Protein AF-A0A8J7QPZ0-F1 (afdb_monomer_lite)

InterPro domains:
  IPR011990 Tetratricopeptide-like helical domain superfamily [G3DSA:1.25.40.10] (58-237)

Foldseek 3Di:
DDPVVVVVVVVCVCCVPVVVVVVVVVVVLVVLLVVLVVVCVVQVVPPHRPLVVVLVVCVVVLDLVVLVSNLVSCVVVVVLVSNLVNLVSDDPVSHLDLVSLLSNLVVCVVVVVLPVNQVSLVVSCVSCVPDVSSLLSNLSSCLRRRPPVVSVVSLVVVVPDPDDDLSSLQSVLSSCVVVVNLVVSLVSLVVSLVVLVVVLVPDDDPVVNVVSVVVNVVSVVVNVVSVVVVVVVVVVVD

pLDDT: mean 78.13, std 13.72, range [43.0, 95.5]

Radius of gyration: 22.53 Å; chains: 1; bounding box: 81×34×53 Å

Secondary structure (DSSP, 8-state):
--HHHHHHHHHHHHHHHHHHHHHHHHHHHHHHHHHHHHHHHHHHTSSSP-HHHHHHHHHHTT-HHHHHHHHHHHHHTT-HHHHHHHHHTS-GGG---HHHHHHHHHHHHHTT-HHHHHHHHHHHHHH-TT-HHHHHHHHHHHHHHS-HHHHHHHHHHHHTSS---HHHHHHHHHHHHHTT-HHHHHHHHHHHHHHHHHHHHH--SHHHHHHHHHHHHHHHHHHHHHHHHHHHHHHHT-

Sequence (238 aa):
MSYIHVIYLHLFLIIGLLLPAALFSYLVKRNRLGQLQRVFRRFNDSDPPDLQILVAWIKEKRGEGRLIEVIDYLRTIERDDLAVALYQAFPFDTFHHRHVRLFAARAYLDQREAAPCLKLCERLRAAFPKDDSVLELQIEAFLTFGPRESARELLLPRLRKKYEGTVFARQRACLHAADGELEEAVIILRKVVSKDNTLFQNTFAQPNKRFIAAQLEKSRALLAQFEAEIAQAAEAAS

Structure (mmCIF, N/CA/C/O backbone):
data_AF-A0A8J7QPZ0-F1
#
_entry.id   AF-A0A8J7QPZ0-F1
#
loop_
_atom_site.group_PDB
_atom_site.id
_atom_site.type_symbol
_atom_site.label_atom_id
_atom_site.label_alt_id
_atom_site.label_comp_id
_atom_site.label_asym_id
_atom_site.label_entity_id
_atom_site.label_seq_id
_atom_site.pdbx_PDB_ins_code
_atom_site.Cartn_x
_atom_site.Cartn_y
_atom_site.Cartn_z
_atom_site.occupancy
_atom_site.B_iso_or_equiv
_atom_site.auth_seq_id
_atom_site.auth_comp_id
_atom_site.auth_asym_id
_atom_site.auth_atom_id
_atom_site.pdbx_PDB_model_num
ATOM 1 N N . MET A 1 1 ? 53.260 9.014 15.919 1.00 55.25 1 MET A N 1
ATOM 2 C CA . MET A 1 1 ? 52.318 9.651 14.973 1.00 55.25 1 MET A CA 1
ATOM 3 C C . MET A 1 1 ? 51.013 9.927 15.701 1.00 55.25 1 MET A C 1
ATOM 5 O O . MET A 1 1 ? 50.491 9.016 16.327 1.00 55.25 1 MET A O 1
ATOM 9 N N . SER A 1 2 ? 50.546 11.178 15.697 1.00 56.00 2 SER A N 1
ATOM 10 C CA . SER A 1 2 ? 49.359 11.598 16.456 1.00 56.00 2 SER A CA 1
ATOM 11 C C . SER A 1 2 ? 48.081 11.049 15.817 1.00 56.00 2 SER A C 1
ATOM 13 O O . SER A 1 2 ? 47.905 11.164 14.605 1.00 56.00 2 SER A O 1
ATOM 15 N N . TYR A 1 3 ? 47.190 10.485 16.636 1.00 63.81 3 TYR A N 1
ATOM 16 C CA . TYR A 1 3 ? 45.885 9.910 16.265 1.00 63.81 3 TYR A CA 1
ATOM 17 C C . TYR A 1 3 ? 45.055 10.830 15.346 1.00 63.81 3 TYR A C 1
ATOM 19 O O . TYR A 1 3 ? 44.310 10.376 14.482 1.00 63.81 3 TYR A O 1
ATOM 27 N N . ILE A 1 4 ? 45.261 12.141 15.481 1.00 64.19 4 ILE A N 1
ATOM 28 C CA . ILE A 1 4 ? 44.628 13.190 14.682 1.00 64.19 4 ILE A CA 1
ATOM 29 C C . ILE A 1 4 ? 44.996 13.068 13.192 1.00 64.19 4 ILE A C 1
ATOM 31 O O . ILE A 1 4 ? 44.126 13.188 12.335 1.00 64.19 4 ILE A O 1
ATOM 35 N N . HIS A 1 5 ? 46.251 12.755 12.855 1.00 60.34 5 HIS A N 1
ATOM 36 C CA . HIS A 1 5 ? 46.691 12.652 11.455 1.00 60.34 5 HIS A CA 1
ATOM 37 C C . HIS A 1 5 ? 46.064 11.454 10.728 1.00 60.34 5 HIS A C 1
ATOM 39 O O . HIS A 1 5 ? 45.773 11.540 9.538 1.00 60.34 5 HIS A O 1
ATOM 45 N N . VAL A 1 6 ? 45.802 10.360 11.447 1.00 67.81 6 VAL A N 1
ATOM 46 C CA . VAL A 1 6 ? 45.149 9.162 10.895 1.00 67.81 6 VAL A CA 1
ATOM 47 C C . VAL A 1 6 ? 43.671 9.440 10.602 1.00 67.81 6 VAL A C 1
ATOM 49 O O . VAL A 1 6 ? 43.170 9.063 9.545 1.00 67.81 6 VAL A O 1
ATOM 52 N N . ILE A 1 7 ? 42.987 10.185 11.479 1.00 69.25 7 ILE A N 1
ATOM 53 C CA . ILE A 1 7 ? 41.592 10.603 11.266 1.00 69.25 7 ILE A CA 1
ATOM 54 C C . ILE A 1 7 ? 41.477 11.524 10.046 1.00 69.25 7 ILE A C 1
ATOM 56 O O . ILE A 1 7 ? 40.608 11.299 9.207 1.00 69.25 7 ILE A O 1
ATOM 60 N N . TYR A 1 8 ? 42.367 12.512 9.899 1.00 67.00 8 TYR A N 1
ATOM 61 C CA . TYR A 1 8 ? 42.362 13.398 8.729 1.00 67.00 8 TYR A CA 1
ATOM 62 C C . TYR A 1 8 ? 42.643 12.647 7.425 1.00 67.00 8 TYR A C 1
ATOM 64 O O . TYR A 1 8 ? 41.976 12.911 6.428 1.00 67.00 8 TYR A O 1
ATOM 72 N N . LEU A 1 9 ? 43.560 11.676 7.431 1.00 68.25 9 LEU A N 1
ATOM 73 C CA . LEU A 1 9 ? 43.849 10.849 6.259 1.00 68.25 9 LEU A CA 1
ATOM 74 C C . LEU A 1 9 ? 42.631 10.006 5.843 1.00 68.25 9 LEU A C 1
ATOM 76 O O . LEU A 1 9 ? 42.301 9.936 4.659 1.00 68.25 9 LEU A O 1
ATOM 80 N N . HIS A 1 10 ? 41.917 9.417 6.807 1.00 61.56 10 HIS A N 1
ATOM 81 C CA . HIS A 1 10 ? 40.691 8.667 6.530 1.00 61.56 10 HIS A CA 1
ATOM 82 C C . HIS A 1 10 ? 39.535 9.566 6.086 1.00 61.56 10 HIS A C 1
ATOM 84 O O . HIS A 1 10 ? 38.838 9.212 5.138 1.00 61.56 10 HIS A O 1
ATOM 90 N N . LEU A 1 11 ? 39.353 10.744 6.693 1.00 59.59 11 LEU A N 1
ATOM 91 C CA . LEU A 1 11 ? 38.344 11.710 6.246 1.00 59.59 11 LEU A CA 1
ATOM 92 C C . LEU A 1 11 ? 38.627 12.182 4.814 1.00 59.59 11 LEU A C 1
ATOM 94 O O . LEU A 1 11 ? 37.707 12.274 4.006 1.00 59.59 11 LEU A O 1
ATOM 98 N N . PHE A 1 12 ? 39.896 12.435 4.487 1.00 64.75 12 PHE A N 1
ATOM 99 C CA . PHE A 1 12 ? 40.318 12.874 3.160 1.00 64.75 12 PHE A CA 1
ATOM 100 C C . PHE A 1 12 ? 40.122 11.7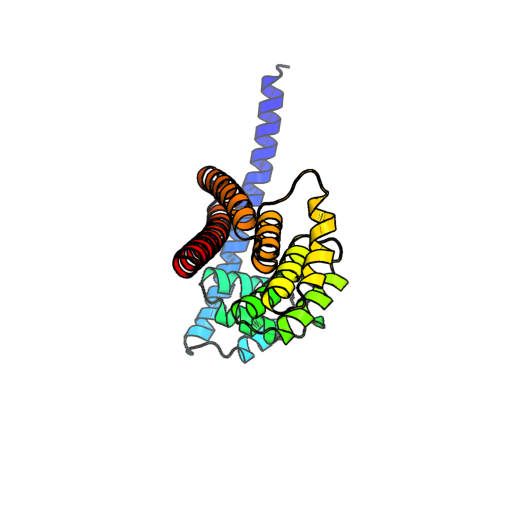81 2.103 1.00 64.75 12 PHE A C 1
ATOM 102 O O . PHE A 1 12 ? 39.656 12.075 1.008 1.00 64.75 12 PHE A O 1
ATOM 109 N N . LEU A 1 13 ? 40.389 10.514 2.437 1.00 58.00 13 LEU A N 1
ATOM 110 C CA . LEU A 1 13 ? 40.100 9.374 1.560 1.00 58.00 13 LEU A CA 1
ATOM 111 C C . LEU A 1 13 ? 38.594 9.157 1.366 1.00 58.00 13 LEU A C 1
ATOM 113 O O . LEU A 1 13 ? 38.148 8.947 0.242 1.00 58.00 13 LEU A O 1
ATOM 117 N N . ILE A 1 14 ? 37.797 9.252 2.432 1.00 58.28 14 ILE A N 1
ATOM 118 C CA . ILE A 1 14 ? 36.339 9.081 2.371 1.00 58.28 14 ILE A CA 1
ATOM 119 C C . ILE A 1 14 ? 35.698 10.209 1.553 1.00 58.28 14 ILE A C 1
ATOM 121 O O . ILE A 1 14 ? 34.906 9.935 0.655 1.00 58.28 14 ILE A O 1
ATOM 125 N N . ILE A 1 15 ? 36.067 11.468 1.798 1.00 57.38 15 ILE A N 1
ATOM 126 C CA . ILE A 1 15 ? 35.568 12.622 1.035 1.00 57.38 15 ILE A CA 1
ATOM 127 C C . ILE A 1 15 ? 36.098 12.576 -0.405 1.00 57.38 15 ILE A C 1
ATOM 129 O O . ILE A 1 15 ? 35.330 12.761 -1.347 1.00 57.38 15 ILE A O 1
ATOM 133 N N . GLY A 1 16 ? 37.379 12.254 -0.593 1.00 54.31 16 GLY A N 1
ATOM 134 C CA . GLY A 1 16 ? 38.028 12.152 -1.899 1.00 54.31 16 GLY A CA 1
ATOM 135 C C . GLY A 1 16 ? 37.494 11.027 -2.790 1.00 54.31 16 GLY A C 1
ATOM 136 O O . GLY A 1 16 ? 37.618 11.128 -4.003 1.00 54.31 16 GLY A O 1
ATOM 137 N N . LEU A 1 17 ? 36.861 9.989 -2.231 1.00 57.69 17 LEU A N 1
ATOM 138 C CA . LEU A 1 17 ? 36.225 8.907 -2.997 1.00 57.69 17 LEU A CA 1
ATOM 139 C C . LEU A 1 17 ? 34.703 9.069 -3.116 1.00 57.69 17 LEU A C 1
ATOM 141 O O . LEU A 1 17 ? 34.141 8.832 -4.186 1.00 57.69 17 LEU A O 1
ATOM 145 N N . LEU A 1 18 ? 34.018 9.501 -2.053 1.00 55.31 18 LEU A N 1
ATOM 146 C CA . LEU A 1 18 ? 32.556 9.611 -2.055 1.00 55.31 18 LEU A CA 1
ATOM 147 C C . LEU A 1 18 ? 32.054 10.857 -2.783 1.00 55.31 18 LEU A C 1
ATOM 149 O O . LEU A 1 18 ? 31.034 10.778 -3.469 1.00 55.31 18 LEU A O 1
ATOM 153 N N . LEU A 1 19 ? 32.746 11.995 -2.671 1.00 53.91 19 LEU A N 1
ATOM 154 C CA . LEU A 1 19 ? 32.308 13.234 -3.316 1.00 53.91 19 LEU A CA 1
ATOM 155 C C . LEU A 1 19 ? 32.380 13.127 -4.851 1.00 53.91 19 LEU A C 1
ATOM 157 O O . LEU A 1 19 ? 31.396 13.475 -5.508 1.00 53.91 19 LEU A O 1
ATOM 161 N N . PRO A 1 20 ? 33.453 12.567 -5.450 1.00 62.78 20 PRO A N 1
ATOM 162 C CA . PRO A 1 20 ? 33.498 12.333 -6.891 1.00 62.78 20 PRO A CA 1
ATOM 163 C C . PRO A 1 20 ? 32.506 11.270 -7.356 1.00 62.78 20 PRO A C 1
ATOM 165 O O . PRO A 1 20 ? 31.926 11.434 -8.421 1.00 62.78 20 PRO A O 1
ATOM 168 N N . ALA A 1 21 ? 32.243 10.220 -6.569 1.00 57.12 21 ALA A N 1
ATOM 169 C CA . ALA A 1 21 ? 31.236 9.215 -6.915 1.00 57.12 21 ALA A CA 1
ATOM 170 C C . ALA A 1 21 ? 29.810 9.795 -6.896 1.00 57.12 21 ALA A C 1
ATOM 172 O O . ALA A 1 21 ? 29.021 9.542 -7.808 1.00 57.12 21 ALA A O 1
ATOM 173 N N . ALA A 1 22 ? 29.486 10.622 -5.898 1.00 54.34 22 ALA A N 1
ATOM 174 C CA . ALA A 1 22 ? 28.208 11.323 -5.817 1.00 54.34 22 ALA A CA 1
ATOM 175 C C . ALA A 1 22 ? 28.057 12.359 -6.941 1.00 54.34 22 ALA A C 1
ATOM 177 O O . ALA A 1 22 ? 27.000 12.431 -7.568 1.00 54.34 22 ALA A O 1
ATOM 178 N N . LEU A 1 23 ? 29.120 13.111 -7.247 1.00 53.75 23 LEU A N 1
ATOM 179 C CA . LEU A 1 23 ? 29.145 14.071 -8.350 1.00 53.75 23 LEU A CA 1
ATOM 180 C C . LEU A 1 23 ? 29.035 13.372 -9.708 1.00 53.75 23 LEU A C 1
ATOM 182 O O . LEU A 1 23 ? 28.272 13.811 -10.562 1.00 53.75 23 LEU A O 1
ATOM 186 N N . PHE A 1 24 ? 29.738 12.260 -9.904 1.00 51.12 24 PHE A N 1
ATOM 187 C CA . PHE A 1 24 ? 29.651 11.448 -11.112 1.00 51.12 24 PHE A CA 1
ATOM 188 C C . PHE A 1 24 ? 28.247 10.867 -11.277 1.00 51.12 24 PHE A C 1
ATOM 190 O O . PHE A 1 24 ? 27.651 11.001 -12.342 1.00 51.12 24 PHE A O 1
ATOM 197 N N . SER A 1 25 ? 27.664 10.315 -10.210 1.00 60.56 25 SER A N 1
ATOM 198 C CA . SER A 1 25 ? 26.274 9.848 -10.197 1.00 60.56 25 SER A CA 1
ATOM 199 C C . SER A 1 25 ? 25.293 10.977 -10.538 1.00 60.56 25 SER A C 1
ATOM 201 O O . SER A 1 25 ? 24.412 10.807 -11.383 1.00 60.56 25 SER A O 1
ATOM 203 N N . TYR A 1 26 ? 25.491 12.168 -9.967 1.00 63.47 26 TYR A N 1
ATOM 204 C CA . TYR A 1 26 ? 24.696 13.359 -10.262 1.00 63.47 26 TYR A CA 1
ATOM 205 C C . TYR A 1 26 ? 24.826 13.805 -11.725 1.00 63.47 26 TYR A C 1
ATOM 207 O O . TYR A 1 26 ? 23.818 14.061 -12.383 1.00 63.47 26 TYR A O 1
ATOM 215 N N . LEU A 1 27 ? 26.045 13.854 -12.266 1.00 50.28 27 LEU A N 1
ATOM 216 C CA . LEU A 1 27 ? 26.312 14.234 -13.654 1.00 50.28 27 LEU A CA 1
ATOM 217 C C . LEU A 1 27 ? 25.756 13.206 -14.640 1.00 50.28 27 LEU A C 1
ATOM 219 O O . LEU A 1 27 ? 25.123 13.589 -15.623 1.00 50.28 27 LEU A O 1
ATOM 223 N N . VAL A 1 28 ? 25.913 11.911 -14.360 1.00 58.88 28 VAL A N 1
ATOM 224 C CA . VAL A 1 28 ? 25.317 10.826 -15.149 1.00 58.88 28 VAL A CA 1
ATOM 225 C C . VAL A 1 28 ? 23.796 10.935 -15.127 1.00 58.88 28 VAL A C 1
ATOM 227 O O . VAL A 1 28 ? 23.174 10.903 -16.189 1.00 58.88 28 VAL A O 1
ATOM 230 N N . LYS A 1 29 ? 23.184 11.142 -13.955 1.00 60.69 29 LYS A N 1
ATOM 231 C CA . LYS A 1 29 ? 21.732 11.319 -13.828 1.00 60.69 29 LYS A CA 1
ATOM 232 C C . LYS A 1 29 ? 21.250 12.553 -14.591 1.00 60.69 29 LYS A C 1
ATOM 234 O O . LYS A 1 29 ? 20.292 12.457 -15.350 1.00 60.69 29 LYS A O 1
ATOM 239 N N . ARG A 1 30 ? 21.942 13.689 -14.473 1.00 61.34 30 ARG A N 1
ATOM 240 C CA . ARG A 1 30 ? 21.612 14.931 -15.190 1.00 61.34 30 ARG A CA 1
ATOM 241 C C . ARG A 1 30 ? 21.727 14.769 -16.705 1.00 61.34 30 ARG A C 1
ATOM 243 O O . ARG A 1 30 ? 20.846 15.216 -17.434 1.00 61.34 30 ARG A O 1
ATOM 250 N N . ASN A 1 31 ? 22.779 14.110 -17.185 1.00 61.34 31 ASN A N 1
ATOM 251 C CA . ASN A 1 31 ? 22.983 13.892 -18.614 1.00 61.34 31 ASN A CA 1
ATOM 252 C C . ASN A 1 31 ? 21.934 12.916 -19.186 1.00 61.34 31 ASN A C 1
ATOM 254 O O . ASN A 1 31 ? 21.390 13.150 -20.265 1.00 61.34 31 ASN A O 1
ATOM 258 N N . ARG A 1 32 ? 21.563 11.873 -18.427 1.00 59.84 32 ARG A N 1
ATOM 259 C CA . ARG A 1 32 ? 20.458 10.956 -18.767 1.00 59.84 32 ARG A CA 1
ATOM 260 C C . ARG A 1 32 ? 19.103 11.664 -18.799 1.00 59.84 32 ARG A C 1
ATOM 262 O O . ARG A 1 32 ? 18.370 11.505 -19.771 1.00 59.84 32 ARG A O 1
ATOM 269 N N . LEU A 1 33 ? 18.805 12.507 -17.809 1.00 59.66 33 LEU A N 1
ATOM 270 C CA . LEU A 1 33 ? 17.599 13.342 -17.798 1.00 59.66 33 LEU A CA 1
ATOM 271 C C . LEU A 1 33 ? 17.559 14.289 -19.005 1.00 59.66 33 LEU A C 1
ATOM 273 O O . LEU A 1 33 ? 16.514 14.426 -19.626 1.00 59.66 33 LEU A O 1
ATOM 277 N N . GLY A 1 34 ? 18.691 14.874 -19.405 1.00 60.91 34 GLY A N 1
ATOM 278 C CA . GLY A 1 34 ? 18.785 15.696 -20.617 1.00 60.91 34 GLY A CA 1
ATOM 279 C C . GLY A 1 34 ? 18.624 14.910 -21.928 1.00 60.91 34 GLY A C 1
ATOM 280 O O . GLY A 1 34 ? 18.203 15.470 -22.942 1.00 60.91 34 GLY A O 1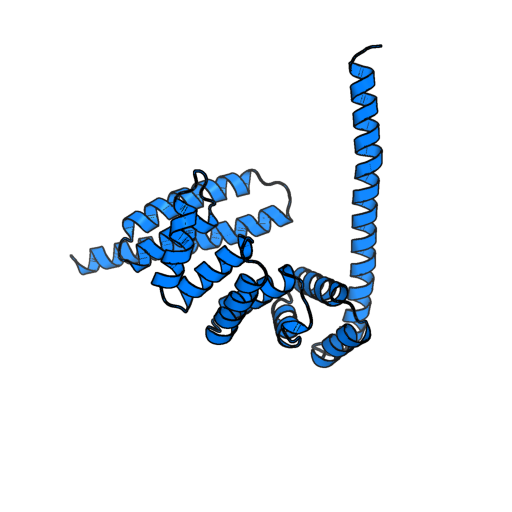
ATOM 281 N N . GLN A 1 35 ? 18.944 13.611 -21.953 1.00 64.00 35 GLN A N 1
ATOM 282 C CA . GLN A 1 35 ? 18.612 12.734 -23.084 1.00 64.00 35 GLN A CA 1
ATOM 283 C C . GLN A 1 35 ? 17.113 12.435 -23.124 1.00 64.00 35 GLN A C 1
ATOM 285 O O . GLN A 1 35 ? 16.504 12.600 -24.177 1.00 64.00 35 GLN A O 1
ATOM 290 N N . LEU A 1 36 ? 16.513 12.072 -21.986 1.00 62.34 36 LEU A N 1
ATOM 291 C CA . LEU A 1 36 ? 15.073 11.834 -21.882 1.00 62.34 36 LEU A CA 1
ATOM 292 C C . LEU A 1 36 ? 14.275 13.092 -22.209 1.00 62.34 36 LEU A C 1
ATOM 294 O O . LEU A 1 36 ? 13.382 13.018 -23.031 1.00 62.34 36 LEU A O 1
ATOM 298 N N . GLN A 1 37 ? 14.651 14.264 -21.698 1.00 63.91 37 GLN A N 1
ATOM 299 C CA . GLN A 1 37 ? 14.018 15.538 -22.052 1.00 63.91 37 GLN A CA 1
ATOM 300 C C . GLN A 1 37 ? 14.085 15.839 -23.551 1.00 63.91 37 GLN A C 1
ATOM 302 O O . GLN A 1 37 ? 13.144 16.402 -24.093 1.00 63.91 37 GLN A O 1
ATOM 307 N N . ARG A 1 38 ? 15.172 15.478 -24.244 1.00 67.12 38 ARG A N 1
ATOM 308 C CA . ARG A 1 38 ? 15.263 15.635 -25.706 1.00 67.12 38 ARG A CA 1
ATOM 309 C C . ARG A 1 38 ? 14.378 14.641 -26.448 1.00 67.12 38 ARG A C 1
ATOM 311 O O . ARG A 1 38 ? 13.781 15.011 -27.450 1.00 67.12 38 ARG A O 1
ATOM 318 N N . VAL A 1 39 ? 14.299 13.405 -25.960 1.00 63.38 39 VAL A N 1
ATOM 319 C CA . VAL A 1 39 ? 13.398 12.373 -26.485 1.00 63.38 39 VAL A CA 1
ATOM 320 C C . VAL A 1 39 ? 11.944 12.802 -26.280 1.00 63.38 39 VAL A C 1
ATOM 322 O O . VAL A 1 39 ? 11.198 12.876 -27.244 1.00 63.38 39 VAL A O 1
ATOM 325 N N . PHE A 1 40 ? 11.575 13.210 -25.068 1.00 61.75 40 PHE A N 1
ATOM 326 C CA . PHE A 1 40 ? 10.252 13.728 -24.748 1.00 61.75 40 PHE A CA 1
ATOM 327 C C . PHE A 1 40 ? 9.937 15.026 -25.480 1.00 61.75 40 PHE A C 1
ATOM 329 O O . PHE A 1 40 ? 8.838 15.120 -25.985 1.00 61.75 40 PHE A O 1
ATOM 336 N N . ARG A 1 41 ? 10.867 15.977 -25.658 1.00 61.97 41 ARG A N 1
ATOM 337 C CA . ARG A 1 41 ? 10.631 17.163 -26.509 1.00 61.97 41 ARG A CA 1
ATOM 338 C C . ARG A 1 41 ? 10.294 16.796 -27.950 1.00 61.97 41 ARG A C 1
ATOM 340 O O . ARG A 1 41 ? 9.388 17.398 -28.496 1.00 61.97 41 ARG A O 1
ATOM 347 N N . ARG A 1 42 ? 10.959 15.791 -28.538 1.00 59.25 42 ARG A N 1
ATOM 348 C CA . ARG A 1 42 ? 10.578 15.281 -29.871 1.00 59.25 42 ARG A CA 1
ATOM 349 C C . ARG A 1 42 ? 9.172 14.684 -29.897 1.00 59.25 42 ARG A C 1
ATOM 351 O O . ARG A 1 42 ? 8.584 14.611 -30.963 1.00 59.25 42 ARG A O 1
ATOM 358 N N . PHE A 1 43 ? 8.673 14.232 -28.751 1.00 55.34 43 PHE A N 1
ATOM 359 C CA . PHE A 1 43 ? 7.317 13.720 -28.611 1.00 55.34 43 PHE A CA 1
ATOM 360 C C . PHE A 1 43 ? 6.304 14.780 -28.156 1.00 55.34 43 PHE A C 1
ATOM 362 O O . PHE A 1 43 ? 5.122 14.579 -28.370 1.00 55.34 43 PHE A O 1
ATOM 369 N N . ASN A 1 44 ? 6.747 15.889 -27.557 1.00 47.59 44 ASN A N 1
ATOM 370 C CA . ASN A 1 44 ? 5.912 16.937 -26.961 1.00 47.59 44 ASN A CA 1
ATOM 371 C C . ASN A 1 44 ? 5.357 17.928 -27.994 1.00 47.59 44 ASN A C 1
ATOM 373 O O . ASN A 1 44 ? 4.463 18.696 -27.665 1.00 47.59 44 ASN A O 1
ATOM 377 N N . ASP A 1 45 ? 5.872 17.909 -29.228 1.00 48.97 45 ASP A N 1
ATOM 378 C CA . ASP A 1 45 ? 5.264 18.616 -30.367 1.00 48.97 45 ASP A CA 1
ATOM 379 C C . ASP A 1 45 ? 3.978 17.907 -30.861 1.00 48.97 45 ASP A C 1
ATOM 381 O O . ASP A 1 45 ? 3.279 18.401 -31.743 1.00 48.97 45 ASP A O 1
ATOM 385 N N . SER A 1 46 ? 3.648 16.761 -30.259 1.00 43.00 46 SER A N 1
ATOM 386 C CA . SER A 1 46 ? 2.412 15.995 -30.417 1.00 43.00 46 SER A CA 1
ATOM 387 C C . SER A 1 46 ? 1.824 15.740 -29.027 1.00 43.00 46 SER A C 1
ATOM 389 O O . SER A 1 46 ? 2.368 14.980 -28.231 1.00 43.00 46 SER A O 1
ATOM 391 N N . ASP A 1 47 ? 0.742 16.428 -28.698 1.00 45.00 47 ASP A N 1
ATOM 392 C CA . ASP A 1 47 ? 0.072 16.311 -27.405 1.00 45.00 47 ASP A CA 1
ATOM 393 C C . ASP A 1 47 ? -0.894 15.108 -27.428 1.00 45.00 47 ASP A C 1
ATOM 395 O O . ASP A 1 47 ? -1.793 15.103 -28.275 1.00 45.00 47 ASP A O 1
ATOM 399 N N . PRO A 1 48 ? -0.788 14.094 -26.543 1.00 50.62 48 PRO A N 1
ATOM 400 C CA . PRO A 1 48 ? 0.377 13.593 -25.805 1.00 50.62 48 PRO A CA 1
ATOM 401 C C . PRO A 1 48 ? 1.233 12.625 -26.664 1.00 50.62 48 PRO A C 1
ATOM 403 O O . PRO A 1 48 ? 0.752 12.123 -27.681 1.00 50.62 48 PRO A O 1
ATOM 406 N N . PRO A 1 49 ? 2.470 12.269 -26.242 1.00 54.75 49 PRO A N 1
ATOM 407 C CA . PRO A 1 49 ? 3.250 11.207 -26.875 1.00 54.75 49 PRO A CA 1
ATOM 408 C C . PRO A 1 49 ? 2.395 9.951 -26.987 1.00 54.75 49 PRO A C 1
ATOM 410 O O . PRO A 1 49 ? 1.977 9.420 -25.954 1.00 54.75 49 PRO A O 1
ATOM 413 N N . ASP A 1 50 ? 2.157 9.459 -28.203 1.00 65.31 50 ASP A N 1
ATOM 414 C CA . ASP A 1 50 ? 1.497 8.173 -28.390 1.00 65.31 50 ASP A CA 1
ATOM 415 C C . ASP A 1 50 ? 2.236 7.147 -27.529 1.00 65.31 50 ASP A C 1
ATOM 417 O O . ASP A 1 50 ? 3.403 6.822 -27.773 1.00 65.31 50 ASP A O 1
ATOM 421 N N . LEU A 1 51 ? 1.563 6.644 -26.490 1.00 67.00 51 LEU A N 1
ATOM 422 C CA . LEU A 1 51 ? 2.083 5.623 -25.579 1.00 67.00 51 LEU A CA 1
ATOM 423 C C . LEU A 1 51 ? 2.723 4.474 -26.370 1.00 67.00 51 LEU A C 1
ATOM 425 O O . LEU A 1 51 ? 3.744 3.923 -25.971 1.00 67.00 51 LEU A O 1
ATOM 429 N N . GLN A 1 52 ? 2.159 4.172 -27.541 1.00 68.25 52 GLN A N 1
ATOM 430 C CA . GLN A 1 52 ? 2.660 3.185 -28.488 1.00 68.25 52 G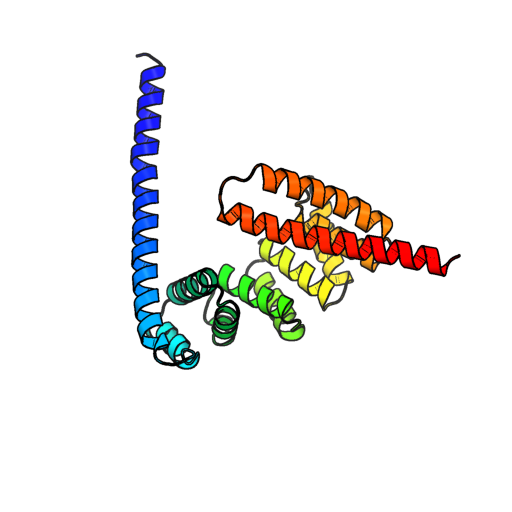LN A CA 1
ATOM 431 C C . GLN A 1 52 ? 4.078 3.486 -28.991 1.00 68.25 52 GLN A C 1
ATOM 433 O O . GLN A 1 52 ? 4.892 2.567 -29.067 1.00 68.25 52 GLN A O 1
ATOM 438 N N . ILE A 1 53 ? 4.409 4.746 -29.283 1.00 69.31 53 ILE A N 1
ATOM 439 C CA . ILE A 1 53 ? 5.745 5.155 -29.732 1.00 69.31 53 ILE A CA 1
ATOM 440 C C . ILE A 1 53 ? 6.747 5.046 -28.581 1.00 69.31 53 ILE A C 1
ATOM 442 O O . ILE A 1 53 ? 7.854 4.536 -28.766 1.00 69.31 53 ILE A O 1
ATOM 446 N N . LEU A 1 54 ? 6.352 5.457 -27.373 1.00 71.62 54 LEU A N 1
ATOM 447 C CA . LEU A 1 54 ? 7.196 5.324 -26.185 1.00 71.62 54 LEU A CA 1
ATOM 448 C C . LEU A 1 54 ? 7.469 3.845 -25.863 1.00 71.62 54 LEU A C 1
ATOM 450 O O . LEU A 1 54 ? 8.612 3.456 -25.617 1.00 71.62 54 LEU A O 1
ATOM 454 N N . VAL A 1 55 ? 6.438 3.003 -25.942 1.00 74.38 55 VAL A N 1
ATOM 455 C CA . VAL A 1 55 ? 6.542 1.548 -25.782 1.00 74.38 55 VAL A CA 1
ATOM 456 C C . VAL A 1 55 ? 7.438 0.943 -26.861 1.00 74.38 55 VAL A C 1
ATOM 458 O O . VAL A 1 55 ? 8.324 0.152 -26.535 1.00 74.38 55 VAL A O 1
ATOM 461 N N . ALA A 1 56 ? 7.256 1.320 -28.129 1.00 73.06 56 ALA A N 1
ATOM 462 C CA . ALA A 1 56 ? 8.074 0.843 -29.241 1.00 73.06 56 ALA A CA 1
ATOM 463 C C . ALA A 1 56 ? 9.549 1.224 -29.061 1.00 73.06 56 ALA A C 1
ATOM 465 O O . ALA A 1 56 ? 10.418 0.364 -29.195 1.00 73.06 56 ALA A O 1
ATOM 466 N N . TRP A 1 57 ? 9.836 2.465 -28.657 1.00 75.62 57 TRP A N 1
ATOM 467 C CA . TRP A 1 57 ? 11.197 2.932 -28.391 1.00 75.62 57 TRP A CA 1
ATOM 468 C C . TRP A 1 57 ? 11.870 2.153 -27.252 1.00 75.62 57 TRP A C 1
ATOM 470 O O . TRP A 1 57 ? 13.020 1.727 -27.381 1.00 75.62 57 TRP A O 1
ATOM 480 N N . ILE A 1 58 ? 11.155 1.904 -26.151 1.00 77.62 58 ILE A N 1
ATOM 481 C CA . ILE A 1 58 ? 11.677 1.107 -25.029 1.00 77.62 58 ILE A CA 1
ATOM 482 C C . ILE A 1 58 ? 11.933 -0.345 -25.460 1.00 77.62 58 ILE A C 1
ATOM 484 O O . ILE A 1 58 ? 12.972 -0.908 -25.104 1.00 77.62 58 ILE A O 1
ATOM 488 N N . LYS A 1 59 ? 11.031 -0.943 -26.257 1.00 73.25 59 LYS A N 1
ATOM 489 C CA . LYS A 1 59 ? 11.204 -2.299 -26.815 1.00 73.25 59 LYS A CA 1
ATOM 490 C C . LYS A 1 59 ? 12.413 -2.378 -27.751 1.00 73.25 59 LYS A C 1
ATOM 492 O O . LYS A 1 59 ? 13.217 -3.300 -27.632 1.00 73.25 59 LYS A O 1
ATOM 497 N N . GLU A 1 60 ? 12.570 -1.404 -28.645 1.00 74.88 60 GLU A N 1
ATOM 498 C CA . GLU A 1 60 ? 13.663 -1.335 -29.622 1.00 74.88 60 GLU A CA 1
ATOM 499 C C . GLU A 1 60 ? 15.026 -1.172 -28.938 1.00 74.88 60 GLU A C 1
ATOM 501 O O . GLU A 1 60 ? 16.004 -1.817 -29.316 1.00 74.88 60 GLU A O 1
ATOM 506 N N . LYS A 1 61 ? 15.097 -0.354 -27.881 1.00 67.50 61 LYS A N 1
ATOM 507 C CA . LYS A 1 61 ? 16.338 -0.111 -27.130 1.00 67.50 61 LYS A CA 1
ATOM 508 C C . LYS A 1 61 ? 16.642 -1.169 -26.059 1.00 67.50 61 LYS A C 1
ATOM 510 O O . LYS A 1 61 ? 17.596 -0.972 -25.309 1.00 67.50 61 LYS A O 1
ATOM 515 N N . ARG A 1 62 ? 15.873 -2.273 -26.011 1.00 59.91 62 ARG A N 1
ATOM 516 C CA . ARG A 1 62 ? 16.081 -3.504 -25.209 1.00 59.91 62 ARG A CA 1
ATOM 517 C C . ARG A 1 62 ? 16.751 -3.281 -23.850 1.00 59.91 62 ARG A C 1
ATOM 519 O O . ARG A 1 62 ? 17.766 -3.898 -23.535 1.00 59.91 62 ARG A O 1
ATOM 526 N N . GLY A 1 63 ? 16.194 -2.408 -23.024 1.00 63.66 63 GLY A N 1
ATOM 527 C CA . GLY A 1 63 ? 16.723 -2.207 -21.683 1.00 63.66 63 GLY A CA 1
ATOM 528 C C . GLY A 1 63 ? 15.602 -2.104 -20.679 1.00 63.66 63 GLY A C 1
ATOM 529 O O . GLY A 1 63 ? 14.916 -1.089 -20.653 1.00 63.66 63 GLY A O 1
ATOM 530 N N . GLU A 1 64 ? 15.476 -3.089 -19.789 1.00 62.38 64 GLU A N 1
ATOM 531 C CA . GLU A 1 64 ? 14.653 -2.936 -18.582 1.00 62.38 64 GLU A CA 1
ATOM 532 C C . GLU A 1 64 ? 15.051 -1.656 -17.808 1.00 62.38 64 GLU A C 1
ATOM 534 O O . GLU A 1 64 ? 14.205 -0.935 -17.280 1.00 62.38 64 GLU A O 1
ATOM 539 N N . GLY A 1 65 ? 16.344 -1.304 -17.847 1.00 67.81 65 GLY A N 1
ATOM 540 C CA . GLY A 1 65 ? 16.868 -0.047 -17.314 1.00 67.81 65 GLY A CA 1
ATOM 541 C C . GLY A 1 65 ? 16.317 1.209 -18.000 1.00 67.81 65 GLY A C 1
ATOM 542 O O . GLY A 1 65 ? 16.155 2.226 -17.336 1.00 67.81 65 GLY A O 1
ATOM 543 N N . ARG A 1 66 ? 15.960 1.154 -19.292 1.00 74.62 66 ARG A N 1
ATOM 544 C CA . ARG A 1 66 ? 15.317 2.281 -19.990 1.00 74.62 66 ARG A CA 1
ATOM 545 C C . ARG A 1 66 ? 13.874 2.467 -19.555 1.00 74.62 66 ARG A C 1
ATOM 547 O O . ARG A 1 66 ? 13.457 3.609 -19.404 1.00 74.62 66 ARG A O 1
ATOM 554 N N . LEU A 1 67 ? 13.141 1.379 -19.317 1.00 75.31 67 LEU A N 1
ATOM 555 C CA . LEU A 1 67 ? 11.793 1.475 -18.764 1.00 75.31 67 LEU A CA 1
ATOM 556 C C . LEU A 1 67 ? 11.830 2.184 -17.402 1.00 75.31 67 LEU A C 1
ATOM 558 O O . LEU A 1 67 ? 11.124 3.172 -17.222 1.00 75.31 67 LEU A O 1
ATOM 562 N N . ILE A 1 68 ? 12.709 1.744 -16.491 1.00 72.81 68 ILE A N 1
ATOM 563 C CA . ILE A 1 68 ? 12.889 2.381 -15.174 1.00 72.81 68 ILE A CA 1
ATOM 564 C C . ILE A 1 68 ? 13.222 3.866 -15.320 1.00 72.81 68 ILE A C 1
ATOM 566 O O . ILE A 1 68 ? 12.589 4.697 -14.683 1.00 72.81 68 ILE A O 1
ATOM 570 N N . GLU A 1 69 ? 14.190 4.205 -16.171 1.00 74.50 69 GLU A N 1
ATOM 571 C CA . GLU A 1 69 ? 14.605 5.593 -16.386 1.00 74.50 69 GLU A CA 1
ATOM 572 C C . GLU A 1 69 ? 13.467 6.480 -16.904 1.00 74.50 69 GLU A C 1
ATOM 574 O O . GLU A 1 69 ? 13.318 7.615 -16.453 1.00 74.50 69 GLU A O 1
ATOM 579 N N . VAL A 1 70 ? 12.667 5.970 -17.846 1.00 76.25 70 VAL A N 1
ATOM 580 C CA . VAL A 1 70 ? 11.515 6.691 -18.396 1.00 76.25 70 VAL A CA 1
ATOM 581 C C . VAL A 1 70 ? 10.461 6.903 -17.321 1.00 76.25 70 VAL A C 1
ATOM 583 O O . VAL A 1 70 ? 9.998 8.024 -17.153 1.00 76.25 70 VAL A O 1
ATOM 586 N N . ILE A 1 71 ? 10.116 5.866 -16.562 1.00 76.31 71 ILE A N 1
ATOM 587 C CA . ILE A 1 71 ? 9.158 5.979 -15.461 1.00 76.31 71 ILE A CA 1
ATOM 588 C C . ILE A 1 71 ? 9.660 6.978 -14.417 1.00 76.31 71 ILE A C 1
ATOM 590 O O . ILE A 1 71 ? 8.917 7.875 -14.030 1.00 76.31 71 ILE A O 1
ATOM 594 N N . ASP A 1 72 ? 10.906 6.858 -13.959 1.00 71.88 72 ASP A N 1
ATOM 595 C CA . ASP A 1 72 ? 11.469 7.768 -12.959 1.00 71.88 72 ASP A CA 1
ATOM 596 C C . ASP A 1 72 ? 11.440 9.220 -13.448 1.00 71.88 72 ASP A C 1
ATOM 598 O O . ASP A 1 72 ? 11.185 10.145 -12.669 1.00 71.88 72 ASP A O 1
ATOM 602 N N . TYR A 1 73 ? 11.667 9.434 -14.745 1.00 73.81 73 TYR A N 1
ATOM 603 C CA . TYR A 1 73 ? 11.511 10.742 -15.361 1.00 73.81 73 TYR A CA 1
ATOM 604 C C . TYR A 1 73 ? 10.053 11.210 -15.378 1.00 73.81 73 TYR A C 1
ATOM 606 O O . TYR A 1 73 ? 9.799 12.324 -14.927 1.00 73.81 73 TYR A O 1
ATOM 614 N N . LEU A 1 74 ? 9.110 10.373 -15.822 1.00 73.56 74 LEU A N 1
ATOM 615 C CA . LEU A 1 74 ? 7.677 10.692 -15.845 1.00 73.56 74 LEU A CA 1
ATOM 616 C C . LEU A 1 74 ? 7.170 11.092 -14.455 1.00 73.56 74 LEU A C 1
ATOM 618 O O . LEU A 1 74 ? 6.499 12.106 -14.312 1.00 73.56 74 LEU A O 1
ATOM 622 N N . ARG A 1 75 ? 7.603 10.383 -13.411 1.00 70.19 75 ARG A N 1
ATOM 623 C CA . ARG A 1 75 ? 7.301 10.723 -12.014 1.00 70.19 75 ARG A CA 1
ATOM 624 C C . ARG A 1 75 ? 7.934 12.035 -11.560 1.00 70.19 75 ARG A C 1
ATOM 626 O O . ARG A 1 75 ? 7.358 12.765 -10.763 1.00 70.19 75 ARG A O 1
ATOM 633 N N . THR A 1 76 ? 9.135 12.345 -12.051 1.00 68.31 76 THR A N 1
ATOM 634 C CA . THR A 1 76 ? 9.811 13.623 -11.760 1.00 68.31 76 THR A CA 1
ATOM 635 C C . THR A 1 76 ? 9.047 14.808 -12.354 1.00 68.31 76 THR A C 1
ATOM 637 O O . THR A 1 76 ? 9.123 15.905 -11.808 1.00 68.31 76 THR A O 1
ATOM 640 N N . ILE A 1 77 ? 8.323 14.588 -13.454 1.00 70.12 77 ILE A N 1
ATOM 641 C CA . ILE A 1 77 ? 7.477 15.594 -14.108 1.00 70.12 77 ILE A CA 1
ATOM 642 C C . ILE A 1 77 ? 5.984 15.421 -13.784 1.00 70.12 77 ILE A C 1
ATOM 644 O O . ILE A 1 77 ? 5.154 15.978 -14.493 1.00 70.12 77 ILE A O 1
ATOM 648 N N . GLU A 1 78 ? 5.654 14.647 -12.744 1.00 70.00 78 GLU A N 1
ATOM 649 C CA . GLU A 1 78 ? 4.285 14.453 -12.234 1.00 70.00 78 GLU A CA 1
ATOM 650 C C . GLU A 1 78 ? 3.299 13.866 -13.269 1.00 70.00 78 GLU A C 1
ATOM 652 O O . GLU A 1 78 ? 2.090 14.056 -13.191 1.00 70.00 78 GLU A O 1
ATOM 657 N N . ARG A 1 79 ? 3.815 13.096 -14.235 1.00 70.31 79 ARG A N 1
ATOM 658 C CA . ARG A 1 79 ? 3.042 12.336 -15.233 1.00 70.31 79 ARG A CA 1
ATOM 659 C C . ARG A 1 79 ? 2.845 10.888 -14.796 1.00 70.31 79 ARG A C 1
ATOM 661 O O . ARG A 1 79 ? 3.260 9.947 -15.481 1.00 70.31 79 ARG A O 1
ATOM 668 N N . ASP A 1 80 ? 2.255 10.716 -13.616 1.00 71.00 80 ASP A N 1
ATOM 669 C CA . ASP A 1 80 ? 2.001 9.392 -13.045 1.00 71.00 80 ASP A CA 1
ATOM 670 C C . ASP A 1 80 ? 1.020 8.590 -13.916 1.00 71.00 80 ASP A C 1
ATOM 672 O O . ASP A 1 80 ? 1.234 7.400 -14.115 1.00 71.00 80 ASP A O 1
ATOM 676 N N . ASP A 1 81 ? 0.035 9.242 -14.540 1.00 68.00 81 ASP A N 1
ATOM 677 C CA . ASP A 1 81 ? -0.886 8.664 -15.532 1.00 68.00 81 ASP A CA 1
ATOM 678 C C . ASP A 1 81 ? -0.150 7.879 -16.631 1.00 68.00 81 ASP A C 1
ATOM 680 O O . ASP A 1 81 ? -0.424 6.702 -16.886 1.00 68.00 81 ASP A O 1
ATOM 684 N N . LEU A 1 82 ? 0.844 8.523 -17.245 1.00 71.94 82 LEU A N 1
ATOM 685 C CA . LEU A 1 82 ? 1.611 7.955 -18.340 1.00 71.94 82 LEU A CA 1
ATOM 686 C C . LEU A 1 82 ? 2.600 6.908 -17.831 1.00 71.94 82 LEU A C 1
ATOM 688 O O . LEU A 1 82 ? 2.848 5.922 -18.522 1.00 71.94 82 LEU A O 1
ATOM 692 N N . ALA A 1 83 ? 3.138 7.087 -16.620 1.00 72.81 83 ALA A N 1
ATOM 693 C CA . ALA A 1 83 ? 3.957 6.068 -15.980 1.00 72.81 83 ALA A CA 1
ATOM 694 C C . ALA A 1 83 ? 3.149 4.775 -15.810 1.00 72.81 83 ALA A C 1
ATOM 696 O O . ALA A 1 83 ? 3.611 3.721 -16.244 1.00 72.81 83 ALA A O 1
ATOM 697 N N . VAL A 1 84 ? 1.923 4.858 -15.275 1.00 71.44 84 VAL A N 1
ATOM 698 C CA . VAL A 1 84 ? 0.996 3.722 -15.129 1.00 71.44 84 VAL A CA 1
ATOM 699 C C . VAL A 1 84 ? 0.681 3.073 -16.467 1.00 71.44 84 VAL A C 1
ATOM 701 O O . VAL A 1 84 ? 0.864 1.864 -16.609 1.00 71.44 84 VAL A O 1
ATOM 704 N N . ALA A 1 85 ? 0.277 3.858 -17.462 1.00 75.94 85 ALA A N 1
ATOM 705 C CA . ALA A 1 85 ? -0.043 3.336 -18.786 1.00 75.94 85 ALA A CA 1
ATOM 706 C C . ALA A 1 85 ? 1.161 2.613 -19.421 1.00 75.94 85 ALA A C 1
ATOM 708 O O . ALA A 1 85 ? 1.020 1.552 -20.035 1.00 75.94 85 ALA A O 1
ATOM 709 N N . LEU A 1 86 ? 2.371 3.138 -19.204 1.00 75.81 86 LEU A N 1
ATOM 710 C CA . LEU A 1 86 ? 3.604 2.507 -19.652 1.00 75.81 86 LEU A CA 1
ATOM 711 C C . LEU A 1 86 ? 3.830 1.163 -18.960 1.00 75.81 86 LEU A C 1
ATOM 713 O O . LEU A 1 86 ? 4.174 0.204 -19.638 1.00 75.81 86 LEU A O 1
ATOM 717 N N . TYR A 1 87 ? 3.575 1.048 -17.656 1.00 74.38 87 TYR A N 1
ATOM 718 C CA . TYR A 1 87 ? 3.632 -0.241 -16.962 1.00 74.38 87 TYR A CA 1
ATOM 719 C C . TYR A 1 87 ? 2.650 -1.263 -17.524 1.00 74.38 87 TYR A C 1
ATOM 721 O O . TYR A 1 87 ? 3.030 -2.412 -17.744 1.00 74.38 87 TYR A O 1
ATOM 729 N N . GLN A 1 88 ? 1.402 -0.854 -17.753 1.00 72.25 88 GLN A N 1
ATOM 730 C CA . GLN A 1 88 ? 0.353 -1.732 -18.273 1.00 72.25 88 GLN A CA 1
ATOM 731 C C . GLN A 1 88 ? 0.683 -2.243 -19.682 1.00 72.25 88 GLN A C 1
ATOM 733 O O . GLN A 1 88 ? 0.368 -3.383 -20.022 1.00 72.25 88 GLN A O 1
ATOM 738 N N . ALA A 1 89 ? 1.378 -1.434 -20.485 1.00 75.94 89 ALA A N 1
ATOM 739 C CA . ALA A 1 89 ? 1.783 -1.790 -21.841 1.00 75.94 89 ALA A CA 1
ATOM 740 C C . ALA A 1 89 ? 2.896 -2.857 -21.918 1.00 75.94 89 ALA A C 1
ATOM 742 O O . ALA A 1 89 ? 3.178 -3.377 -23.007 1.00 75.94 89 ALA A O 1
ATOM 743 N N . PHE A 1 90 ? 3.531 -3.205 -20.792 1.00 73.62 90 PHE A N 1
ATOM 744 C CA . PHE A 1 90 ? 4.550 -4.249 -20.735 1.00 73.62 90 PHE A CA 1
ATOM 745 C C . PHE A 1 90 ? 4.058 -5.487 -19.979 1.00 73.62 90 PHE A C 1
ATOM 747 O O . PHE A 1 90 ? 3.712 -5.401 -18.801 1.00 73.62 90 PHE A O 1
ATOM 754 N N . PRO A 1 91 ? 4.068 -6.674 -20.617 1.00 67.00 91 PRO A N 1
ATOM 755 C CA . PRO A 1 91 ? 3.731 -7.918 -19.942 1.00 67.00 91 PRO A CA 1
ATOM 756 C C . PRO A 1 91 ? 4.617 -8.132 -18.713 1.00 67.00 91 PRO A C 1
ATOM 758 O O . PRO A 1 91 ? 5.818 -7.870 -18.751 1.00 67.00 91 PRO A O 1
ATOM 761 N N . PHE A 1 92 ? 4.047 -8.686 -17.643 1.00 61.59 92 PHE A N 1
ATOM 762 C CA . PHE A 1 92 ? 4.765 -8.947 -16.388 1.00 61.59 92 PHE A CA 1
ATOM 763 C C . PHE A 1 92 ? 6.079 -9.719 -16.586 1.00 61.59 92 PHE A C 1
ATOM 765 O O . PHE A 1 92 ? 7.061 -9.453 -15.897 1.00 61.59 92 PHE A O 1
ATOM 772 N N . ASP A 1 93 ? 6.107 -10.651 -17.539 1.00 64.38 93 ASP A N 1
ATOM 773 C CA . ASP A 1 93 ? 7.262 -11.509 -17.829 1.00 64.38 93 ASP A CA 1
ATOM 774 C C . ASP A 1 93 ? 8.343 -10.805 -18.665 1.00 64.38 93 ASP A C 1
ATOM 776 O O . ASP A 1 93 ? 9.413 -11.359 -18.876 1.00 64.38 93 ASP A O 1
ATOM 780 N N . THR A 1 94 ? 8.087 -9.572 -19.119 1.00 62.62 94 THR A N 1
ATOM 781 C CA . THR A 1 94 ? 9.039 -8.791 -19.929 1.00 62.62 94 THR A CA 1
ATOM 782 C C . THR A 1 94 ? 10.088 -8.098 -19.068 1.00 62.62 94 THR A C 1
ATOM 784 O O . THR A 1 94 ? 11.188 -7.858 -19.550 1.00 62.62 94 THR A O 1
ATOM 787 N N . PHE A 1 95 ? 9.754 -7.772 -17.813 1.00 61.94 95 PHE A N 1
ATOM 788 C CA . PHE A 1 95 ? 10.636 -7.022 -16.922 1.00 61.94 95 PHE A CA 1
ATOM 789 C C . PHE A 1 95 ? 10.636 -7.590 -15.509 1.00 61.94 95 PHE A C 1
ATOM 791 O O . PHE A 1 95 ? 9.605 -7.578 -14.830 1.00 61.94 95 PHE A O 1
ATOM 798 N N . HIS A 1 96 ? 11.796 -8.058 -15.042 1.00 63.78 96 HIS A N 1
ATOM 799 C CA . HIS A 1 96 ? 11.943 -8.709 -13.732 1.00 63.78 96 HIS A CA 1
ATOM 800 C C . HIS A 1 96 ? 12.157 -7.735 -12.568 1.00 63.78 96 HIS A C 1
ATOM 802 O O . HIS A 1 96 ? 12.230 -8.148 -11.408 1.00 63.78 96 HIS A O 1
ATOM 808 N N . HIS A 1 97 ? 12.232 -6.434 -12.836 1.00 71.25 97 HIS A N 1
ATOM 809 C CA . HIS A 1 97 ? 12.535 -5.458 -11.801 1.00 71.25 97 HIS A CA 1
ATOM 810 C C . HIS A 1 97 ? 11.399 -5.278 -10.785 1.00 71.25 97 HIS A C 1
ATOM 812 O O . HIS A 1 97 ? 10.313 -4.782 -11.086 1.00 71.25 97 HIS A O 1
ATOM 818 N N . ARG A 1 98 ? 11.698 -5.607 -9.522 1.00 81.75 98 ARG A N 1
ATOM 819 C CA . ARG A 1 98 ? 10.788 -5.461 -8.376 1.00 81.75 98 ARG A CA 1
ATOM 820 C C . ARG A 1 98 ? 10.163 -4.067 -8.283 1.00 81.75 98 ARG A C 1
ATOM 822 O O . ARG A 1 98 ? 8.957 -3.956 -8.105 1.00 81.75 98 ARG A O 1
ATOM 829 N N . HIS A 1 99 ? 10.972 -3.011 -8.395 1.00 73.88 99 HIS A N 1
ATOM 830 C CA . HIS A 1 99 ? 10.513 -1.623 -8.241 1.00 73.88 99 HIS A CA 1
ATOM 831 C C . HIS A 1 99 ? 9.444 -1.236 -9.262 1.00 73.88 99 HIS A C 1
ATOM 833 O O . HIS A 1 99 ? 8.458 -0.598 -8.910 1.00 73.88 99 HIS A O 1
ATOM 839 N N . VAL A 1 100 ? 9.633 -1.674 -10.507 1.00 71.62 100 VAL A N 1
ATOM 840 C CA . VAL A 1 100 ? 8.698 -1.448 -11.612 1.00 71.62 100 VAL A CA 1
ATOM 841 C C . VAL A 1 100 ? 7.349 -2.085 -11.281 1.00 71.62 100 VAL A C 1
ATOM 843 O O . VAL A 1 100 ? 6.308 -1.440 -11.332 1.00 71.62 100 VAL A O 1
ATOM 846 N N . ARG A 1 101 ? 7.379 -3.344 -10.848 1.00 78.25 101 ARG A N 1
ATOM 847 C CA . ARG A 1 101 ? 6.175 -4.114 -10.532 1.00 78.25 101 ARG A CA 1
ATOM 848 C C . ARG A 1 101 ? 5.449 -3.607 -9.280 1.00 78.25 101 ARG A C 1
ATOM 850 O O . ARG A 1 101 ? 4.225 -3.556 -9.281 1.00 78.25 101 ARG A O 1
ATOM 857 N N . LEU A 1 102 ? 6.184 -3.206 -8.239 1.00 83.06 102 LEU A N 1
ATOM 858 C CA . LEU A 1 102 ? 5.612 -2.593 -7.032 1.00 83.06 102 LEU A CA 1
ATOM 859 C C . LEU A 1 102 ? 4.831 -1.323 -7.365 1.00 83.06 102 LEU A C 1
ATOM 861 O O . LEU A 1 102 ? 3.724 -1.135 -6.870 1.00 83.06 102 LEU A O 1
ATOM 865 N N . PHE A 1 103 ? 5.391 -0.471 -8.224 1.00 78.25 103 PHE A N 1
ATOM 866 C CA . PHE A 1 103 ? 4.708 0.745 -8.644 1.00 78.25 103 PHE A CA 1
ATOM 867 C C . PHE A 1 103 ? 3.447 0.431 -9.450 1.00 78.25 103 PHE A C 1
ATOM 869 O O . PHE A 1 103 ? 2.397 0.992 -9.167 1.00 78.25 103 PHE A O 1
ATOM 876 N N . ALA A 1 104 ? 3.517 -0.503 -10.401 1.00 78.75 104 ALA A N 1
ATOM 877 C CA . ALA A 1 104 ? 2.345 -0.910 -11.173 1.00 78.75 104 ALA A CA 1
ATOM 878 C C . ALA A 1 104 ? 1.212 -1.445 -10.275 1.00 78.75 104 ALA A C 1
ATOM 880 O O . ALA A 1 104 ? 0.053 -1.086 -10.451 1.00 78.75 104 ALA A O 1
ATOM 881 N N . ALA A 1 105 ? 1.535 -2.256 -9.263 1.00 85.62 105 ALA A N 1
A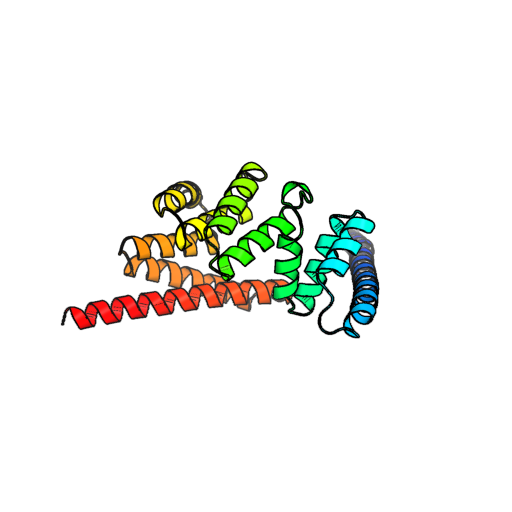TOM 882 C CA . ALA A 1 105 ? 0.537 -2.741 -8.310 1.00 85.62 105 ALA A CA 1
ATOM 883 C C . ALA A 1 105 ? -0.039 -1.617 -7.436 1.00 85.62 105 ALA A C 1
ATOM 885 O O . ALA A 1 105 ? -1.236 -1.625 -7.150 1.00 85.62 105 ALA A O 1
ATOM 886 N N . ARG A 1 106 ? 0.782 -0.625 -7.066 1.00 86.69 106 ARG A N 1
ATOM 887 C CA . ARG A 1 106 ? 0.319 0.571 -6.355 1.00 86.69 106 ARG A CA 1
ATOM 888 C C . ARG A 1 106 ? -0.615 1.424 -7.210 1.00 86.69 106 ARG A C 1
ATOM 890 O O . ARG A 1 106 ? -1.633 1.876 -6.715 1.00 86.69 106 ARG A O 1
ATOM 897 N N . ALA A 1 107 ? -0.318 1.564 -8.492 1.00 81.81 107 ALA A N 1
ATOM 898 C CA . ALA A 1 107 ? -1.171 2.284 -9.419 1.00 81.81 107 ALA A CA 1
ATOM 899 C C . ALA A 1 107 ? -2.563 1.661 -9.549 1.00 81.81 107 ALA A C 1
ATOM 901 O O . ALA A 1 107 ? -3.559 2.368 -9.441 1.00 81.81 107 ALA A O 1
ATOM 902 N N . TYR A 1 108 ? -2.643 0.334 -9.701 1.00 85.06 108 TYR A N 1
ATOM 903 C CA . TYR A 1 108 ? -3.933 -0.359 -9.701 1.00 85.06 108 TYR A CA 1
ATOM 904 C C . TYR A 1 108 ? -4.687 -0.181 -8.377 1.00 85.06 108 TYR A C 1
ATOM 906 O O . TYR A 1 108 ? -5.909 -0.062 -8.375 1.00 85.06 108 TYR A O 1
ATOM 914 N N . LEU A 1 109 ? -3.969 -0.133 -7.249 1.00 87.94 109 LEU A N 1
ATOM 915 C CA . LEU A 1 109 ? -4.560 0.143 -5.938 1.00 87.94 109 LEU A CA 1
ATOM 916 C C . LEU A 1 109 ? -5.174 1.549 -5.880 1.00 87.94 109 LEU A C 1
ATOM 918 O O . LEU A 1 109 ? -6.325 1.696 -5.468 1.00 87.94 109 LEU A O 1
ATOM 922 N N . ASP A 1 110 ? -4.436 2.556 -6.343 1.00 84.50 110 ASP A N 1
ATOM 923 C CA . ASP A 1 110 ? -4.876 3.953 -6.356 1.00 84.50 110 ASP A CA 1
ATOM 924 C C . ASP A 1 110 ? -6.054 4.163 -7.332 1.00 84.50 110 ASP A C 1
ATOM 926 O O . ASP A 1 110 ? -7.007 4.873 -7.014 1.00 84.50 110 ASP A O 1
ATOM 930 N N . GLN A 1 111 ? -6.049 3.465 -8.474 1.00 83.75 111 GLN A N 1
ATOM 931 C CA . GLN A 1 111 ? -7.129 3.460 -9.475 1.00 83.75 111 GLN A CA 1
ATOM 932 C C . GLN A 1 111 ? -8.331 2.583 -9.092 1.00 83.75 111 GLN A C 1
ATOM 934 O O . GLN A 1 111 ? -9.306 2.514 -9.836 1.00 83.75 111 GLN A O 1
ATOM 939 N N . ARG A 1 112 ? -8.290 1.922 -7.928 1.00 88.31 112 ARG A N 1
ATOM 940 C CA . ARG A 1 112 ? -9.345 1.014 -7.447 1.00 88.31 112 ARG A CA 1
ATOM 941 C C . ARG A 1 112 ? -9.605 -0.198 -8.355 1.00 88.31 112 ARG A C 1
ATOM 943 O O . ARG A 1 112 ? -10.679 -0.795 -8.309 1.00 88.31 112 ARG A O 1
ATOM 950 N N . GLU A 1 113 ? -8.607 -0.629 -9.121 1.00 87.44 113 GLU A N 1
ATOM 951 C CA . GLU A 1 113 ? -8.691 -1.803 -9.990 1.00 87.44 113 GLU A CA 1
ATOM 952 C C . GLU A 1 113 ? -8.311 -3.093 -9.237 1.00 87.44 113 GLU A C 1
ATOM 954 O O . GLU A 1 113 ? -7.163 -3.547 -9.240 1.00 87.44 113 GLU A O 1
ATOM 959 N N . ALA A 1 114 ? -9.301 -3.715 -8.593 1.00 90.50 114 ALA A N 1
ATOM 960 C CA . ALA A 1 114 ? -9.109 -4.859 -7.696 1.00 90.50 114 ALA A CA 1
ATOM 961 C C . ALA A 1 114 ? -8.428 -6.081 -8.343 1.00 90.50 114 ALA A C 1
ATOM 963 O O . ALA A 1 114 ? -7.391 -6.552 -7.868 1.00 90.50 114 ALA A O 1
ATOM 964 N N . ALA A 1 115 ? -9.005 -6.609 -9.428 1.00 91.19 115 ALA A N 1
ATOM 965 C CA . ALA A 1 115 ? -8.542 -7.842 -10.065 1.00 91.19 115 ALA A CA 1
ATOM 966 C C . ALA A 1 115 ? -7.083 -7.774 -10.568 1.00 91.19 115 ALA A C 1
ATOM 968 O O . ALA A 1 115 ? -6.302 -8.674 -10.231 1.00 91.19 115 ALA A O 1
ATOM 969 N N . PRO A 1 116 ? -6.661 -6.743 -11.333 1.00 86.88 116 PRO A N 1
ATOM 970 C CA . PRO A 1 116 ? -5.268 -6.646 -11.758 1.00 86.88 116 PRO A CA 1
ATOM 971 C C . PRO A 1 116 ? -4.322 -6.362 -10.585 1.00 86.88 116 PRO A C 1
ATOM 973 O O . PRO A 1 116 ? -3.219 -6.911 -10.575 1.00 86.88 116 PRO A O 1
ATOM 976 N N . CYS A 1 117 ? -4.747 -5.594 -9.572 1.00 90.25 117 CYS A N 1
ATOM 977 C CA . CYS A 1 117 ? -3.942 -5.338 -8.377 1.00 90.25 117 CYS A CA 1
ATOM 978 C C . CYS A 1 117 ? -3.612 -6.636 -7.623 1.00 90.25 117 CYS A C 1
ATOM 980 O O . CYS A 1 117 ? -2.436 -6.941 -7.401 1.00 90.25 117 CYS A O 1
ATOM 982 N N . LEU A 1 118 ? -4.630 -7.432 -7.276 1.00 92.56 118 LEU A N 1
ATOM 983 C CA . LEU A 1 118 ? -4.462 -8.666 -6.501 1.00 92.56 118 LEU A CA 1
ATOM 984 C C . LEU A 1 118 ? -3.625 -9.698 -7.263 1.00 92.56 118 LEU A C 1
ATOM 986 O O . LEU A 1 118 ? -2.635 -10.201 -6.728 1.00 92.56 118 LEU A O 1
ATOM 990 N N . LYS A 1 119 ? -3.933 -9.923 -8.548 1.00 90.31 119 LYS A N 1
ATOM 991 C CA . LYS A 1 119 ? -3.158 -10.827 -9.414 1.00 90.31 119 LYS A CA 1
ATOM 992 C C . LYS A 1 119 ? -1.689 -10.410 -9.496 1.00 90.31 119 LYS A C 1
ATOM 994 O O . LYS A 1 119 ? -0.790 -11.251 -9.514 1.00 90.31 119 LYS A O 1
ATOM 999 N N . LEU A 1 120 ? -1.422 -9.106 -9.566 1.00 87.56 120 LEU A N 1
ATOM 1000 C CA . LEU A 1 120 ? -0.058 -8.598 -9.623 1.00 87.56 120 LEU A CA 1
ATOM 1001 C C . LEU A 1 120 ? 0.674 -8.766 -8.283 1.00 87.56 120 LEU A C 1
ATOM 1003 O O . LEU A 1 120 ? 1.844 -9.156 -8.281 1.00 87.56 120 LEU A O 1
ATOM 1007 N N . CYS A 1 121 ? -0.012 -8.534 -7.162 1.00 91.75 121 CYS A N 1
ATOM 1008 C CA . CYS A 1 121 ? 0.522 -8.748 -5.817 1.00 91.75 121 CYS A CA 1
ATOM 1009 C C . CYS A 1 121 ? 0.895 -10.215 -5.572 1.00 91.75 121 CYS A C 1
ATOM 1011 O O . CYS A 1 121 ? 1.976 -10.485 -5.053 1.00 91.75 121 CYS A O 1
ATOM 1013 N N . GLU A 1 122 ? 0.066 -11.167 -6.005 1.00 91.38 122 GLU A N 1
ATOM 1014 C CA . GLU A 1 122 ? 0.364 -12.603 -5.908 1.00 91.38 122 GLU A CA 1
ATOM 1015 C C . GLU A 1 122 ? 1.643 -12.975 -6.666 1.00 91.38 122 GLU A C 1
ATOM 1017 O O . GLU A 1 122 ? 2.547 -13.608 -6.113 1.00 91.38 122 GLU A O 1
ATOM 1022 N N . ARG A 1 123 ? 1.774 -12.520 -7.919 1.00 89.81 123 ARG A N 1
ATOM 1023 C CA . ARG A 1 123 ? 2.975 -12.786 -8.728 1.00 89.81 123 ARG A CA 1
ATOM 1024 C C . ARG A 1 123 ? 4.218 -12.125 -8.138 1.00 89.81 123 ARG A C 1
ATOM 1026 O O . ARG A 1 123 ? 5.299 -12.714 -8.146 1.00 89.81 123 ARG A O 1
ATOM 1033 N N . LEU A 1 124 ? 4.079 -10.903 -7.623 1.00 89.44 124 LEU A N 1
ATOM 1034 C CA . LEU A 1 124 ? 5.140 -10.206 -6.901 1.00 89.44 124 LEU A CA 1
ATOM 1035 C C . LEU A 1 124 ? 5.572 -10.986 -5.662 1.00 89.44 124 LEU A C 1
ATOM 1037 O O . LEU A 1 124 ? 6.770 -11.144 -5.433 1.00 89.44 124 LEU A O 1
ATOM 1041 N N . ARG A 1 125 ? 4.616 -11.501 -4.886 1.00 91.69 125 ARG A N 1
ATOM 1042 C CA . ARG A 1 125 ? 4.890 -12.263 -3.671 1.00 91.69 125 ARG A CA 1
ATOM 1043 C C . ARG A 1 125 ? 5.604 -13.574 -3.968 1.00 91.69 125 ARG A C 1
ATOM 1045 O O . ARG A 1 125 ? 6.550 -13.908 -3.257 1.00 91.69 125 ARG A O 1
ATOM 1052 N N . ALA A 1 126 ? 5.200 -14.269 -5.030 1.00 90.38 126 ALA A N 1
ATOM 1053 C CA . ALA A 1 126 ? 5.869 -15.478 -5.498 1.00 90.38 126 ALA A CA 1
ATOM 1054 C C . ALA A 1 126 ? 7.323 -15.200 -5.921 1.00 90.38 126 ALA A C 1
ATOM 1056 O O . ALA A 1 126 ? 8.224 -15.961 -5.575 1.00 90.38 126 ALA A O 1
ATOM 1057 N N . ALA A 1 127 ? 7.568 -14.086 -6.619 1.00 87.69 127 ALA A N 1
ATOM 1058 C CA . ALA A 1 127 ? 8.908 -13.703 -7.063 1.00 87.69 127 ALA A CA 1
ATOM 1059 C C . ALA A 1 127 ? 9.799 -13.156 -5.928 1.00 87.69 127 ALA A C 1
ATOM 1061 O O . ALA A 1 127 ? 11.014 -13.344 -5.952 1.00 87.69 127 ALA A O 1
ATOM 1062 N N . PHE A 1 128 ? 9.213 -12.480 -4.934 1.00 89.12 128 PHE A N 1
ATOM 1063 C CA . PHE A 1 128 ? 9.933 -11.781 -3.863 1.00 89.12 128 PHE A CA 1
ATOM 1064 C C . PHE A 1 128 ? 9.351 -12.097 -2.466 1.00 89.12 128 PHE A C 1
ATOM 1066 O O . PHE A 1 128 ? 8.875 -11.206 -1.756 1.00 89.12 128 PHE A O 1
ATOM 1073 N N . PRO A 1 129 ? 9.427 -13.358 -2.001 1.00 88.81 129 PRO A N 1
ATOM 1074 C CA . PRO A 1 129 ? 8.729 -13.826 -0.798 1.00 88.81 129 PRO A CA 1
ATOM 1075 C C . PRO A 1 129 ? 9.308 -13.306 0.528 1.00 88.81 129 PRO A C 1
ATOM 1077 O O . PRO A 1 129 ? 8.747 -13.544 1.596 1.00 88.81 129 PRO A O 1
ATOM 1080 N N . LYS A 1 130 ? 10.439 -12.604 0.519 1.00 87.62 130 LYS A N 1
ATOM 1081 C CA . LYS A 1 130 ? 11.037 -12.015 1.732 1.00 87.62 130 LYS A CA 1
ATOM 1082 C C . LYS A 1 130 ? 11.036 -10.491 1.716 1.00 87.62 130 LYS A C 1
ATOM 1084 O O . LYS A 1 130 ? 11.509 -9.888 2.669 1.00 87.62 130 LYS A O 1
ATOM 1089 N N . ASP A 1 131 ? 10.524 -9.889 0.649 1.00 88.00 131 ASP A N 1
ATOM 1090 C CA . ASP A 1 131 ? 10.525 -8.444 0.492 1.00 88.00 131 ASP A CA 1
ATOM 1091 C C . ASP A 1 131 ? 9.365 -7.826 1.277 1.00 88.00 131 ASP A C 1
ATOM 1093 O O . ASP A 1 131 ? 8.199 -8.182 1.074 1.00 88.00 131 ASP A O 1
ATOM 1097 N N . ASP A 1 132 ? 9.703 -6.940 2.212 1.00 88.25 132 ASP A N 1
ATOM 1098 C CA . ASP A 1 132 ? 8.722 -6.318 3.096 1.00 88.25 132 ASP A CA 1
ATOM 1099 C C . ASP A 1 132 ? 7.860 -5.295 2.347 1.00 88.25 132 ASP A C 1
ATOM 1101 O O . ASP A 1 132 ? 6.665 -5.251 2.600 1.00 88.25 132 ASP A O 1
ATOM 1105 N N . SER A 1 133 ? 8.382 -4.577 1.344 1.00 87.94 133 SER A N 1
ATOM 1106 C CA . SER A 1 133 ? 7.568 -3.656 0.534 1.00 87.94 133 SER A CA 1
ATOM 1107 C C . SER A 1 133 ? 6.533 -4.397 -0.316 1.00 87.94 133 SER A C 1
ATOM 1109 O O . SER A 1 133 ? 5.423 -3.910 -0.519 1.00 87.94 133 SER A O 1
ATOM 1111 N N . VAL A 1 134 ? 6.872 -5.597 -0.799 1.00 91.75 134 VAL A N 1
ATOM 1112 C CA . VAL A 1 134 ? 5.913 -6.474 -1.494 1.00 91.75 134 VAL A CA 1
ATOM 1113 C C . VAL A 1 134 ? 4.843 -6.986 -0.536 1.00 91.75 134 VAL A C 1
ATOM 1115 O O . VAL A 1 134 ? 3.666 -7.008 -0.889 1.00 91.75 134 VAL A O 1
ATOM 1118 N N . LEU A 1 135 ? 5.239 -7.379 0.676 1.00 92.44 135 LEU A N 1
ATOM 1119 C CA . LEU A 1 135 ? 4.304 -7.826 1.704 1.00 92.44 135 LEU A CA 1
ATOM 1120 C C . LEU A 1 135 ? 3.354 -6.701 2.134 1.00 92.44 135 LEU A C 1
ATOM 1122 O O . LEU A 1 135 ? 2.148 -6.919 2.194 1.00 92.44 135 LEU A O 1
ATOM 1126 N N . GLU A 1 136 ? 3.887 -5.507 2.394 1.00 92.00 136 GLU A N 1
ATOM 1127 C CA . GLU A 1 136 ? 3.115 -4.312 2.736 1.00 92.00 136 GLU A CA 1
ATOM 1128 C C . GLU A 1 136 ? 2.058 -4.029 1.666 1.00 92.00 136 GLU A C 1
ATOM 1130 O O . GLU A 1 136 ? 0.882 -3.885 1.994 1.00 92.00 136 GLU A O 1
ATOM 1135 N N . LEU A 1 137 ? 2.449 -4.015 0.389 1.00 92.62 137 LEU A N 1
ATOM 1136 C CA . LEU A 1 137 ? 1.523 -3.763 -0.712 1.00 92.62 137 LEU A CA 1
ATOM 1137 C C . LEU A 1 137 ? 0.432 -4.834 -0.815 1.00 92.62 137 LEU A C 1
ATOM 1139 O O . LEU A 1 137 ? -0.730 -4.498 -1.026 1.00 92.62 137 LEU A O 1
ATOM 1143 N N . GLN A 1 138 ? 0.785 -6.110 -0.638 1.00 94.56 138 GLN A N 1
ATOM 1144 C CA . GLN A 1 138 ? -0.182 -7.204 -0.695 1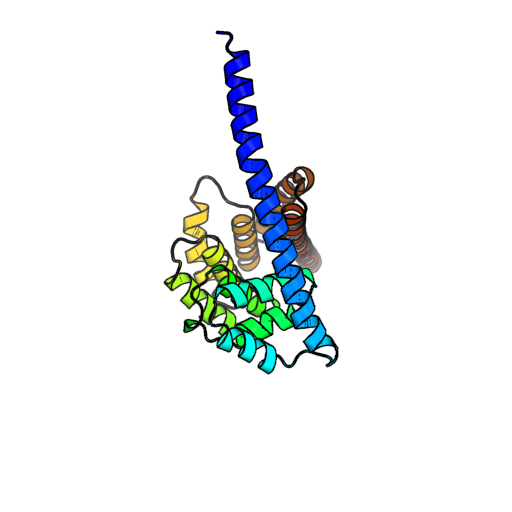.00 94.56 138 GLN A CA 1
ATOM 1145 C C . GLN A 1 138 ? -1.194 -7.141 0.457 1.00 94.56 138 GLN A C 1
ATOM 1147 O O . GLN A 1 138 ? -2.387 -7.327 0.226 1.00 94.56 138 GLN A O 1
ATOM 1152 N N . ILE A 1 139 ? -0.742 -6.848 1.682 1.00 94.00 139 ILE A N 1
ATOM 1153 C CA . ILE A 1 139 ? -1.636 -6.654 2.833 1.00 94.00 139 ILE A CA 1
ATOM 1154 C C . ILE A 1 139 ? -2.580 -5.487 2.556 1.00 94.00 139 ILE A C 1
ATOM 1156 O O . ILE A 1 139 ? -3.784 -5.611 2.753 1.00 94.00 139 ILE A O 1
ATOM 1160 N N . GLU A 1 140 ? -2.059 -4.371 2.048 1.00 93.50 140 GLU A N 1
ATOM 1161 C CA . GLU A 1 140 ? -2.878 -3.209 1.710 1.00 93.50 140 GLU A CA 1
ATOM 1162 C C . GLU A 1 140 ? -3.919 -3.524 0.624 1.00 93.50 140 GLU A C 1
ATOM 1164 O O . GLU A 1 140 ? -5.081 -3.138 0.754 1.00 93.50 140 GLU A O 1
ATOM 1169 N N . ALA A 1 141 ? -3.535 -4.276 -0.409 1.00 94.25 141 ALA A N 1
ATOM 1170 C CA . ALA A 1 141 ? -4.450 -4.716 -1.454 1.00 94.25 141 ALA A CA 1
ATOM 1171 C C . ALA A 1 141 ? -5.556 -5.631 -0.902 1.00 94.25 141 ALA A C 1
ATOM 1173 O O . ALA A 1 141 ? -6.720 -5.449 -1.255 1.00 94.25 141 ALA A O 1
ATOM 1174 N N . PHE A 1 142 ? -5.234 -6.559 0.007 1.00 94.88 142 PHE A N 1
ATOM 1175 C CA . PHE A 1 142 ? -6.246 -7.398 0.657 1.00 94.88 142 PHE A CA 1
ATOM 1176 C C . PHE A 1 142 ? -7.171 -6.604 1.578 1.00 94.88 142 PHE A C 1
ATOM 1178 O O . PHE A 1 142 ? -8.376 -6.814 1.522 1.00 94.88 142 PHE A O 1
ATOM 1185 N N . LEU A 1 143 ? -6.651 -5.653 2.358 1.00 92.31 143 LEU A N 1
ATOM 1186 C CA . LEU A 1 143 ? -7.486 -4.768 3.180 1.00 92.31 143 LEU A CA 1
ATOM 1187 C C . LEU A 1 143 ? -8.441 -3.912 2.340 1.00 92.31 143 LEU A C 1
ATOM 1189 O O . LEU A 1 143 ? -9.510 -3.543 2.817 1.00 92.31 143 LEU A O 1
ATOM 1193 N N . THR A 1 144 ? -8.048 -3.587 1.107 1.00 91.25 144 THR A N 1
ATOM 1194 C CA . THR A 1 144 ? -8.817 -2.699 0.230 1.00 91.25 144 THR A CA 1
ATOM 1195 C C . THR A 1 144 ? -9.829 -3.451 -0.634 1.00 91.25 144 THR A C 1
ATOM 1197 O O . THR A 1 144 ? -10.951 -2.980 -0.798 1.00 91.25 144 THR A O 1
ATOM 1200 N N . PHE A 1 145 ? -9.442 -4.588 -1.216 1.00 93.31 145 PHE A N 1
ATOM 1201 C CA . PHE A 1 145 ? -10.236 -5.283 -2.238 1.00 93.31 145 PHE A CA 1
ATOM 1202 C C . PHE A 1 145 ? -10.511 -6.755 -1.945 1.00 93.31 145 PHE A C 1
ATOM 1204 O O . PHE A 1 145 ? -11.320 -7.367 -2.637 1.00 93.31 145 PHE A O 1
ATOM 1211 N N . GLY A 1 146 ? -9.774 -7.357 -1.015 1.00 88.12 146 GLY A N 1
ATOM 1212 C CA . GLY A 1 146 ? -9.743 -8.802 -0.847 1.00 88.12 146 GLY A CA 1
ATOM 1213 C C . GLY A 1 146 ? -10.298 -9.286 0.490 1.00 88.12 146 GLY A C 1
ATOM 1214 O O . GLY A 1 146 ? -10.868 -8.516 1.266 1.00 88.12 146 GLY A O 1
ATOM 1215 N N . PRO A 1 147 ? -10.135 -10.588 0.775 1.00 88.94 147 PRO A N 1
ATOM 1216 C CA . PRO A 1 147 ? -10.549 -11.156 2.045 1.00 88.94 147 PRO A CA 1
ATOM 1217 C C . PRO A 1 147 ? -9.686 -10.599 3.179 1.00 88.94 147 PRO A C 1
ATOM 1219 O O . PRO A 1 147 ? -8.456 -10.703 3.158 1.00 88.94 147 PRO A O 1
ATOM 1222 N N . ARG A 1 148 ? -10.338 -10.051 4.206 1.00 88.81 148 ARG A N 1
ATOM 1223 C CA . ARG A 1 148 ? -9.663 -9.492 5.389 1.00 88.81 148 ARG A CA 1
ATOM 1224 C C . ARG A 1 148 ? -8.808 -10.529 6.113 1.00 88.81 148 ARG A C 1
ATOM 1226 O O . ARG A 1 148 ? -7.715 -10.209 6.568 1.00 88.81 148 ARG A O 1
ATOM 1233 N N . GLU A 1 149 ? -9.260 -11.779 6.142 1.00 91.38 149 GLU A N 1
ATOM 1234 C CA . GLU A 1 149 ? -8.505 -12.880 6.743 1.00 91.38 149 GLU A CA 1
ATOM 1235 C C . GLU A 1 149 ? -7.156 -13.102 6.054 1.00 91.38 149 GLU A C 1
ATOM 1237 O O . GLU A 1 149 ? -6.146 -13.272 6.731 1.00 91.38 149 GLU A O 1
ATOM 1242 N N . SER A 1 150 ? -7.080 -12.952 4.729 1.00 92.56 150 SER A N 1
ATOM 1243 C CA . SER A 1 150 ? -5.803 -13.030 4.009 1.00 92.56 150 SER A CA 1
ATOM 1244 C C . SER A 1 150 ? -4.845 -11.900 4.405 1.00 92.56 150 SER A C 1
ATOM 1246 O O . SER A 1 150 ? -3.639 -12.120 4.527 1.00 92.56 150 SER A O 1
ATOM 1248 N N . ALA A 1 151 ? -5.356 -10.690 4.663 1.00 92.12 151 ALA A N 1
ATOM 1249 C CA . ALA A 1 151 ? -4.540 -9.609 5.219 1.00 92.12 151 ALA A CA 1
ATOM 1250 C C . ALA A 1 151 ? -4.068 -9.936 6.647 1.00 92.12 151 ALA A C 1
ATOM 1252 O O . ALA A 1 151 ? -2.896 -9.726 6.972 1.00 92.12 151 ALA A O 1
ATOM 1253 N N . ARG A 1 152 ? -4.957 -10.483 7.487 1.00 91.75 152 ARG A N 1
ATOM 1254 C CA . ARG A 1 152 ? -4.670 -10.861 8.878 1.00 91.75 152 ARG A CA 1
ATOM 1255 C C . ARG A 1 152 ? -3.581 -11.932 8.961 1.00 91.75 152 ARG A C 1
ATOM 1257 O O . ARG A 1 152 ? -2.611 -11.755 9.701 1.00 91.75 152 ARG A O 1
ATOM 1264 N N . GLU A 1 153 ? -3.695 -12.997 8.173 1.00 92.25 153 GLU A N 1
ATOM 1265 C CA . GLU A 1 153 ? -2.718 -14.092 8.103 1.00 92.25 153 GLU A CA 1
ATOM 1266 C C . GLU A 1 153 ? -1.314 -13.600 7.737 1.00 92.25 153 GLU A C 1
ATOM 1268 O O . GLU A 1 153 ? -0.314 -14.057 8.298 1.00 92.25 153 GLU A O 1
ATOM 1273 N N . LEU A 1 154 ? -1.230 -12.630 6.824 1.00 90.94 154 LEU A N 1
ATOM 1274 C CA . LEU A 1 154 ? 0.035 -12.033 6.406 1.00 90.94 154 LEU A CA 1
ATOM 1275 C C . LEU A 1 154 ? 0.604 -11.054 7.441 1.00 90.94 154 LEU A C 1
ATOM 1277 O O . LEU A 1 154 ? 1.829 -10.962 7.590 1.00 90.94 154 LEU A O 1
ATOM 1281 N N . LEU A 1 155 ? -0.257 -10.333 8.163 1.00 90.12 155 LEU A N 1
ATOM 1282 C CA . LEU A 1 155 ? 0.153 -9.299 9.109 1.00 90.12 155 LEU A CA 1
ATOM 1283 C C . LEU A 1 155 ? 0.565 -9.864 10.477 1.00 90.12 155 LEU A C 1
ATOM 1285 O O . LEU A 1 155 ? 1.604 -9.470 11.012 1.00 90.12 155 LEU A O 1
ATOM 1289 N N . LEU A 1 156 ? -0.199 -10.806 11.045 1.00 86.19 156 LEU A N 1
ATOM 1290 C CA . LEU A 1 156 ? 0.018 -11.331 12.403 1.00 86.19 156 LEU A CA 1
ATOM 1291 C C . LEU A 1 156 ? 1.458 -11.819 12.673 1.00 86.19 156 LEU A C 1
ATOM 1293 O O . LEU A 1 156 ? 2.014 -11.473 13.723 1.00 86.19 156 LEU A O 1
ATOM 1297 N N . PRO A 1 157 ? 2.129 -12.553 11.761 1.00 85.94 157 PRO A N 1
ATOM 1298 C CA . PRO A 1 157 ? 3.514 -12.974 11.970 1.00 85.94 157 PRO A CA 1
ATOM 1299 C C . PRO A 1 157 ? 4.506 -11.807 12.088 1.00 85.94 157 PRO A C 1
ATOM 1301 O O . PRO A 1 157 ? 5.581 -11.967 12.668 1.00 85.94 157 PRO A O 1
ATOM 1304 N N . ARG A 1 158 ? 4.180 -10.631 11.534 1.00 83.00 158 ARG A N 1
ATOM 1305 C CA . ARG A 1 158 ? 5.033 -9.433 11.590 1.00 83.00 158 ARG A CA 1
ATOM 1306 C C . ARG A 1 158 ? 4.859 -8.650 12.880 1.00 83.00 158 ARG A C 1
ATOM 1308 O O . ARG A 1 158 ? 5.850 -8.143 13.396 1.00 83.00 158 ARG A O 1
ATOM 1315 N N . LEU A 1 159 ? 3.657 -8.653 13.443 1.00 76.94 159 LEU A N 1
ATOM 1316 C CA . LEU A 1 159 ? 3.344 -7.994 14.714 1.00 76.94 159 LEU A CA 1
ATOM 1317 C C . LEU A 1 159 ? 4.054 -8.632 15.915 1.00 76.94 159 LEU A C 1
ATOM 1319 O O . LEU A 1 159 ? 4.332 -7.963 16.903 1.00 76.94 159 LEU A O 1
ATOM 1323 N N . ARG A 1 160 ? 4.410 -9.920 15.818 1.00 69.00 160 ARG A N 1
ATOM 1324 C CA . ARG A 1 160 ? 5.170 -10.635 16.859 1.00 69.00 160 ARG A CA 1
ATOM 1325 C C . ARG A 1 160 ? 6.646 -10.222 16.939 1.00 69.00 160 ARG A C 1
ATOM 1327 O O . ARG A 1 160 ? 7.342 -10.627 17.868 1.00 69.00 160 ARG A O 1
ATOM 1334 N N . LYS A 1 161 ? 7.162 -9.452 15.972 1.00 69.88 161 LYS A N 1
ATOM 1335 C CA . LYS A 1 161 ? 8.550 -8.967 15.990 1.00 69.88 161 LYS A CA 1
ATOM 1336 C C . LYS A 1 161 ? 8.656 -7.698 16.843 1.00 69.88 161 LYS A C 1
ATOM 1338 O O . LYS A 1 161 ? 7.805 -6.824 16.776 1.00 69.88 161 LYS A O 1
ATOM 1343 N N . LYS A 1 162 ? 9.756 -7.568 17.597 1.00 53.22 162 LYS A N 1
ATOM 1344 C CA . LYS A 1 162 ? 10.025 -6.483 18.572 1.00 53.22 162 LYS A CA 1
ATOM 1345 C C . LYS A 1 162 ? 9.963 -5.055 17.994 1.00 53.22 162 LYS A C 1
ATOM 1347 O O . LYS A 1 162 ? 9.826 -4.103 18.755 1.00 53.22 162 LYS A O 1
ATOM 1352 N N . TYR A 1 163 ? 10.059 -4.901 16.674 1.00 58.53 163 TYR A N 1
ATOM 1353 C CA . TYR A 1 163 ? 9.968 -3.614 15.989 1.00 58.53 163 TYR A CA 1
ATOM 1354 C C . TYR A 1 163 ? 8.890 -3.668 14.909 1.00 58.53 163 TYR A C 1
ATOM 1356 O O . TYR A 1 163 ? 9.098 -4.225 13.832 1.00 58.53 163 TYR A O 1
ATOM 1364 N N . GLU A 1 164 ? 7.743 -3.069 15.211 1.00 70.88 164 GLU A N 1
ATOM 1365 C CA . GLU A 1 164 ? 6.686 -2.803 14.243 1.00 70.88 164 GLU A CA 1
ATOM 1366 C C . GLU A 1 164 ? 6.972 -1.463 13.545 1.00 70.88 164 GLU A C 1
ATOM 1368 O O . GLU A 1 164 ? 7.062 -0.414 14.194 1.00 70.88 164 GLU A O 1
ATOM 1373 N N . GLY A 1 165 ? 7.152 -1.500 12.223 1.00 80.25 165 GLY A N 1
ATOM 1374 C CA . GLY A 1 165 ? 7.248 -0.294 11.396 1.00 80.25 165 GLY A CA 1
ATOM 1375 C C . GLY A 1 165 ? 5.911 0.452 11.327 1.00 80.25 165 GLY A C 1
ATOM 1376 O O . GLY A 1 165 ? 4.850 -0.144 11.511 1.00 80.25 165 GLY A O 1
ATOM 1377 N N . THR A 1 166 ? 5.940 1.756 11.035 1.00 85.56 166 THR A N 1
ATOM 1378 C CA . THR A 1 166 ? 4.723 2.592 11.010 1.00 85.56 166 THR A CA 1
ATOM 1379 C C . THR A 1 166 ? 3.711 2.151 9.949 1.00 85.56 166 THR A C 1
ATOM 1381 O O . THR A 1 166 ? 2.510 2.286 10.166 1.00 85.56 166 THR A O 1
ATOM 1384 N N . VAL A 1 167 ? 4.169 1.528 8.856 1.00 87.88 167 VAL A N 1
ATOM 1385 C CA . VAL A 1 167 ? 3.301 0.946 7.817 1.00 87.88 167 VAL A CA 1
ATOM 1386 C C . VAL A 1 167 ? 2.486 -0.237 8.351 1.00 87.88 167 VAL A C 1
ATOM 1388 O O . VAL A 1 167 ? 1.261 -0.216 8.255 1.00 87.88 167 VAL A O 1
ATOM 1391 N N . PHE A 1 168 ? 3.131 -1.231 8.971 1.00 90.69 168 PHE A N 1
ATOM 1392 C CA . PHE A 1 168 ? 2.431 -2.389 9.546 1.00 90.69 168 PHE A CA 1
ATOM 1393 C C . PHE A 1 168 ? 1.506 -1.990 10.702 1.00 90.69 168 PHE A C 1
ATOM 1395 O O . PHE A 1 168 ? 0.401 -2.517 10.798 1.00 90.69 168 PHE A O 1
ATOM 1402 N N . ALA A 1 169 ? 1.898 -1.000 11.511 1.00 91.25 169 ALA A N 1
ATOM 1403 C CA . ALA A 1 169 ? 1.032 -0.439 12.548 1.00 91.25 169 ALA A CA 1
ATOM 1404 C C . ALA A 1 169 ? -0.227 0.213 11.969 1.00 91.25 169 ALA A C 1
ATOM 1406 O O . ALA A 1 169 ? -1.323 0.015 12.490 1.00 91.25 169 ALA A O 1
ATOM 1407 N N . ARG A 1 170 ? -0.102 0.936 10.853 1.00 92.50 170 ARG A N 1
ATOM 1408 C CA . ARG A 1 170 ? -1.260 1.495 10.151 1.00 92.50 170 ARG A CA 1
ATOM 1409 C C . ARG A 1 170 ? -2.171 0.397 9.602 1.00 92.50 170 ARG A C 1
ATOM 1411 O O . ARG A 1 170 ? -3.379 0.475 9.768 1.00 92.50 170 ARG A O 1
ATOM 1418 N N . GLN A 1 171 ? -1.598 -0.638 8.990 1.00 92.88 171 GLN A N 1
ATOM 1419 C CA . GLN A 1 171 ? -2.361 -1.782 8.474 1.00 92.88 171 GLN A CA 1
ATOM 1420 C C . GLN A 1 171 ? -3.084 -2.541 9.591 1.00 92.88 171 GLN A C 1
ATOM 1422 O O . GLN A 1 171 ? -4.225 -2.957 9.412 1.00 92.88 171 GLN A O 1
ATOM 1427 N N . ARG A 1 172 ? -2.456 -2.660 10.765 1.00 93.31 172 ARG A N 1
ATOM 1428 C CA . ARG A 1 172 ? -3.083 -3.220 11.961 1.00 93.31 172 ARG A CA 1
ATOM 1429 C C . ARG A 1 172 ? -4.256 -2.370 12.432 1.00 93.31 172 ARG A C 1
ATOM 1431 O O . ARG A 1 172 ? -5.307 -2.926 12.717 1.00 93.31 172 ARG A O 1
ATOM 1438 N N . ALA A 1 173 ? -4.107 -1.048 12.467 1.00 92.94 173 ALA A N 1
ATOM 1439 C CA . ALA A 1 173 ? -5.223 -0.165 12.796 1.00 92.94 173 ALA A CA 1
ATOM 1440 C C . ALA A 1 173 ? -6.397 -0.338 11.820 1.00 92.94 173 ALA A C 1
ATOM 1442 O O . ALA A 1 173 ? -7.538 -0.422 12.257 1.00 92.94 173 ALA A O 1
ATOM 1443 N N . CYS A 1 174 ? -6.129 -0.470 10.516 1.00 92.88 174 CYS A N 1
ATOM 1444 C CA . CYS A 1 174 ? -7.176 -0.759 9.534 1.00 92.88 174 CYS A CA 1
ATOM 1445 C C . CYS A 1 174 ? -7.881 -2.104 9.791 1.00 92.88 174 CYS A C 1
ATOM 1447 O O . CYS A 1 174 ? -9.081 -2.192 9.558 1.00 92.88 174 CYS A O 1
ATOM 1449 N N . LEU A 1 175 ? -7.169 -3.137 10.266 1.00 92.81 175 LEU A N 1
ATOM 1450 C CA . LEU A 1 175 ? -7.802 -4.401 10.670 1.00 92.81 175 LEU A CA 1
ATOM 1451 C C . LEU A 1 175 ? -8.700 -4.224 11.897 1.00 92.81 175 LEU A C 1
ATOM 1453 O O . LEU A 1 175 ? -9.841 -4.662 11.849 1.00 92.81 175 LEU A O 1
ATOM 1457 N N . HIS A 1 176 ? -8.226 -3.548 12.948 1.00 92.44 176 HIS A N 1
ATOM 1458 C CA . HIS A 1 176 ? -9.043 -3.272 14.138 1.00 92.44 176 HIS A CA 1
ATOM 1459 C C . HIS A 1 176 ? -10.316 -2.499 13.777 1.00 92.44 176 HIS A C 1
ATOM 1461 O O . HIS A 1 176 ? -11.410 -2.902 14.157 1.00 92.44 176 HIS A O 1
ATOM 1467 N N . ALA A 1 177 ? -10.197 -1.451 12.958 1.00 92.38 177 ALA A N 1
ATOM 1468 C CA . ALA A 1 177 ? -11.353 -0.696 12.482 1.00 92.38 177 ALA A CA 1
ATOM 1469 C C . ALA A 1 177 ? -12.329 -1.580 11.691 1.00 92.38 177 ALA A C 1
ATOM 1471 O O . ALA A 1 177 ? -13.539 -1.514 11.888 1.00 92.38 177 ALA A O 1
ATOM 1472 N N . ALA A 1 178 ? -11.809 -2.457 10.829 1.00 88.94 178 ALA A N 1
ATOM 1473 C CA . ALA A 1 178 ? -12.624 -3.398 10.071 1.00 88.94 178 ALA A CA 1
ATOM 1474 C C . ALA A 1 178 ? -13.342 -4.435 10.957 1.00 88.94 178 ALA A C 1
ATOM 1476 O O . ALA A 1 178 ? -14.419 -4.900 10.574 1.00 88.94 178 ALA A O 1
ATOM 1477 N N . ASP A 1 179 ? -12.767 -4.773 12.112 1.00 90.25 179 ASP A N 1
ATOM 1478 C CA . ASP A 1 179 ? -13.336 -5.669 13.126 1.00 90.25 179 ASP A CA 1
ATOM 1479 C C . ASP A 1 179 ? -14.331 -4.952 14.067 1.00 90.25 179 ASP A C 1
ATOM 1481 O O . ASP A 1 179 ? -14.922 -5.588 14.937 1.00 90.25 179 ASP A O 1
ATOM 1485 N N . GLY A 1 180 ? -14.553 -3.643 13.884 1.00 91.69 180 GLY A N 1
ATOM 1486 C CA . GLY A 1 180 ? -15.418 -2.820 14.737 1.00 91.69 180 GLY A CA 1
ATOM 1487 C C . GLY A 1 180 ? -14.727 -2.275 15.992 1.00 91.69 180 GLY A C 1
ATOM 1488 O O . GLY A 1 180 ? -15.358 -1.595 16.792 1.00 91.69 180 GLY A O 1
ATOM 1489 N N . GLU A 1 181 ? -13.428 -2.522 16.155 1.00 94.69 181 GLU A N 1
ATOM 1490 C CA . GLU A 1 181 ? -12.606 -2.047 17.272 1.00 94.69 181 GLU A CA 1
ATOM 1491 C C . GLU A 1 181 ? -12.005 -0.662 16.948 1.00 94.69 181 GLU A C 1
ATOM 1493 O O . GLU A 1 181 ? -10.782 -0.475 16.883 1.00 94.69 181 GLU A O 1
ATOM 1498 N N . LEU A 1 182 ? -12.872 0.321 16.680 1.00 93.75 182 LEU A N 1
ATOM 1499 C CA . LEU A 1 182 ? -12.473 1.652 16.204 1.00 93.75 182 LEU A CA 1
ATOM 1500 C C . LEU A 1 182 ? -11.599 2.411 17.215 1.00 93.75 182 LEU A C 1
ATOM 1502 O O . LEU A 1 182 ? -10.643 3.085 16.824 1.00 93.75 182 LEU A O 1
ATOM 1506 N N . GLU A 1 183 ? -11.859 2.278 18.514 1.00 93.94 183 GLU A N 1
ATOM 1507 C CA . GLU A 1 183 ? -11.086 2.940 19.567 1.00 93.94 183 GLU A CA 1
ATOM 1508 C C . GLU A 1 183 ? -9.630 2.459 19.587 1.00 93.94 183 GLU A C 1
ATOM 1510 O O . GLU A 1 183 ? -8.699 3.269 19.667 1.00 93.94 183 GLU A O 1
ATOM 1515 N N . GLU A 1 184 ? -9.411 1.147 19.456 1.00 94.88 184 GLU A N 1
ATOM 1516 C CA . GLU A 1 184 ? -8.065 0.571 19.399 1.00 94.88 184 GLU A CA 1
ATOM 1517 C C . GLU A 1 184 ? -7.352 1.001 18.108 1.00 94.88 184 GLU A C 1
ATOM 1519 O O . GLU A 1 184 ? -6.179 1.394 18.136 1.00 94.88 184 GLU A O 1
ATOM 1524 N N . ALA A 1 185 ? -8.073 1.037 16.981 1.00 93.81 185 ALA A N 1
ATOM 1525 C CA . ALA A 1 185 ? -7.549 1.560 15.722 1.00 93.81 185 ALA A CA 1
ATOM 1526 C C . ALA A 1 185 ? -7.062 3.016 15.857 1.00 93.81 185 ALA A C 1
ATOM 1528 O O . ALA A 1 185 ? -5.948 3.343 15.428 1.00 93.81 185 ALA A O 1
ATOM 1529 N N . VAL A 1 186 ? -7.843 3.883 16.511 1.00 95.38 186 VAL A N 1
ATOM 1530 C CA . VAL A 1 186 ? -7.489 5.286 16.785 1.00 95.38 186 VAL A CA 1
ATOM 1531 C C . VAL A 1 186 ? -6.259 5.390 17.691 1.00 95.38 186 VAL A C 1
ATOM 1533 O O . VAL A 1 186 ? -5.343 6.167 17.398 1.00 95.38 186 VAL A O 1
ATOM 1536 N N . ILE A 1 187 ? -6.174 4.590 18.761 1.00 95.38 187 ILE A N 1
ATOM 1537 C CA . ILE A 1 187 ? -5.007 4.563 19.662 1.00 95.38 187 ILE A CA 1
ATOM 1538 C C . ILE A 1 187 ? -3.729 4.225 18.886 1.00 95.38 187 ILE A C 1
ATOM 1540 O O . ILE A 1 187 ? -2.688 4.874 19.068 1.00 95.38 187 ILE A O 1
ATOM 1544 N N . ILE A 1 188 ? -3.792 3.223 18.009 1.00 93.81 188 ILE A N 1
ATOM 1545 C CA . ILE A 1 188 ? -2.658 2.817 17.177 1.00 93.81 188 ILE A CA 1
ATOM 1546 C C . ILE A 1 188 ? -2.291 3.939 16.197 1.00 93.81 188 ILE A C 1
ATOM 1548 O O . ILE A 1 188 ? -1.118 4.321 16.123 1.00 93.81 188 ILE A O 1
ATOM 1552 N N . LEU A 1 189 ? -3.265 4.523 15.491 1.00 93.56 189 LEU A N 1
ATOM 1553 C CA . LEU A 1 189 ? -3.013 5.591 14.519 1.00 93.56 189 LEU A CA 1
ATOM 1554 C C . LEU A 1 189 ? -2.434 6.853 15.154 1.00 93.56 189 LEU A C 1
ATOM 1556 O O . LEU A 1 189 ? -1.510 7.433 14.588 1.00 93.56 189 LEU A O 1
ATOM 1560 N N . ARG A 1 190 ? -2.877 7.253 16.350 1.00 95.19 190 ARG A N 1
ATOM 1561 C CA . ARG A 1 190 ? -2.286 8.394 17.073 1.00 95.19 190 ARG A CA 1
ATOM 1562 C C . ARG A 1 190 ? -0.796 8.178 17.349 1.00 95.19 190 ARG A C 1
ATOM 1564 O O . ARG A 1 190 ? 0.013 9.084 17.131 1.00 95.19 190 ARG A O 1
ATOM 1571 N N . LYS A 1 191 ? -0.404 6.962 17.751 1.00 93.88 191 LYS A N 1
ATOM 1572 C CA . LYS A 1 191 ? 1.013 6.591 17.932 1.00 93.88 191 LYS A CA 1
ATOM 1573 C C . LYS A 1 191 ? 1.782 6.639 16.609 1.00 93.88 191 LYS A C 1
ATOM 1575 O O . LYS A 1 191 ? 2.920 7.109 16.589 1.00 93.88 191 LYS A O 1
ATOM 1580 N N . VAL A 1 192 ? 1.176 6.174 15.514 1.00 92.56 192 VAL A N 1
ATOM 1581 C CA . VAL A 1 192 ? 1.768 6.226 14.167 1.00 92.56 192 VAL A CA 1
ATOM 1582 C C . VAL A 1 192 ? 1.975 7.670 13.711 1.00 92.56 192 VAL A C 1
ATOM 1584 O O . VAL A 1 192 ? 3.095 8.028 13.361 1.00 92.56 192 VAL A O 1
ATOM 1587 N N . VAL A 1 193 ? 0.944 8.517 13.787 1.00 92.56 193 VAL A N 1
ATOM 1588 C CA . VAL A 1 193 ? 1.006 9.940 13.413 1.00 92.56 193 VAL A CA 1
ATOM 1589 C C . VAL A 1 193 ? 2.074 10.669 14.223 1.00 92.56 193 VAL A C 1
ATOM 1591 O O . VAL A 1 193 ? 2.854 11.425 13.652 1.00 92.56 193 VAL A O 1
ATOM 1594 N N . SER A 1 194 ? 2.154 10.423 15.534 1.00 91.81 194 SER A N 1
ATOM 1595 C CA . SER A 1 194 ? 3.192 11.006 16.389 1.00 91.81 194 SER A CA 1
ATOM 1596 C C . SER A 1 194 ? 4.600 10.628 15.909 1.00 91.81 194 SER A C 1
ATOM 1598 O O . SER A 1 194 ? 5.421 11.515 15.666 1.00 91.81 194 SER A O 1
ATOM 1600 N N . LYS A 1 195 ? 4.860 9.331 15.682 1.00 89.25 195 LYS A N 1
ATOM 1601 C CA . LYS A 1 195 ? 6.155 8.840 15.182 1.00 89.25 195 LYS A CA 1
ATOM 1602 C C . LYS A 1 195 ? 6.501 9.396 13.800 1.00 89.25 195 LYS A C 1
ATOM 1604 O O . LYS A 1 195 ? 7.611 9.894 13.614 1.00 89.25 195 LYS A O 1
ATOM 1609 N N . ASP A 1 196 ? 5.572 9.326 12.847 1.00 87.69 196 ASP A N 1
ATOM 1610 C CA . ASP A 1 196 ? 5.769 9.817 11.477 1.00 87.69 196 ASP A CA 1
ATOM 1611 C C . ASP A 1 196 ? 6.019 11.338 11.473 1.00 87.69 196 ASP A C 1
ATOM 1613 O O . ASP A 1 196 ? 6.864 11.823 10.723 1.00 87.69 196 ASP A O 1
ATOM 1617 N N . ASN A 1 197 ? 5.356 12.099 12.353 1.00 89.06 197 ASN A N 1
ATOM 1618 C CA . ASN A 1 197 ? 5.563 13.541 12.491 1.00 89.06 197 ASN A CA 1
ATOM 1619 C C . ASN A 1 197 ? 6.958 13.875 13.049 1.00 89.06 197 ASN A C 1
ATOM 1621 O O . ASN A 1 197 ? 7.634 14.756 12.518 1.00 89.06 197 ASN A O 1
ATOM 1625 N N . THR A 1 198 ? 7.434 13.143 14.062 1.00 89.25 198 THR A N 1
ATOM 1626 C CA . THR A 1 198 ? 8.814 13.280 14.558 1.00 89.25 198 THR A CA 1
ATOM 1627 C C . THR A 1 198 ? 9.834 12.935 13.469 1.00 89.25 198 THR A C 1
ATOM 1629 O O . THR A 1 198 ? 10.806 13.666 13.275 1.00 89.25 198 THR A O 1
ATOM 1632 N N . LEU A 1 199 ? 9.609 11.855 12.713 1.00 85.06 199 LEU A N 1
ATOM 1633 C CA . LEU A 1 199 ? 10.462 11.481 11.580 1.00 85.06 199 LEU A CA 1
ATOM 1634 C C . LEU A 1 199 ? 10.472 12.565 10.497 1.00 85.06 199 LEU A C 1
ATOM 1636 O O . LEU A 1 199 ? 11.537 12.916 9.991 1.00 85.06 199 LEU A O 1
ATOM 1640 N N . PHE A 1 200 ? 9.312 13.132 10.166 1.00 85.56 200 PHE A N 1
ATOM 1641 C CA . PHE A 1 200 ? 9.179 14.202 9.180 1.00 85.56 200 PHE A CA 1
ATOM 1642 C C . PHE A 1 200 ? 9.958 15.462 9.575 1.00 85.56 200 PHE A 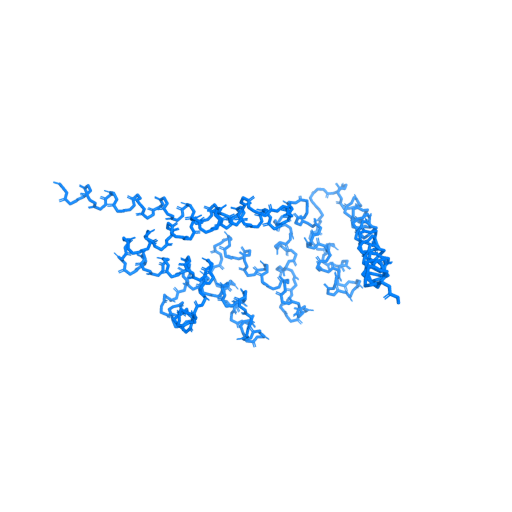C 1
ATOM 1644 O O . PHE A 1 200 ? 10.670 16.033 8.745 1.00 85.56 200 PHE A O 1
ATOM 1651 N N . GLN A 1 201 ? 9.855 15.880 10.840 1.00 86.00 201 GLN A N 1
ATOM 1652 C CA . GLN A 1 201 ? 10.567 17.046 11.374 1.00 86.00 201 GLN A CA 1
ATOM 1653 C C . GLN A 1 201 ? 12.088 16.856 11.341 1.00 86.00 201 GLN A C 1
ATOM 1655 O O . GLN A 1 201 ? 12.813 17.781 10.982 1.00 86.00 201 GLN A O 1
ATOM 1660 N N . ASN A 1 202 ? 12.558 15.643 11.636 1.00 84.44 202 ASN A N 1
ATOM 1661 C CA . ASN A 1 202 ? 13.984 15.319 11.713 1.00 84.44 202 ASN A CA 1
ATOM 1662 C C . ASN A 1 202 ? 14.605 14.908 10.364 1.00 84.44 202 ASN A C 1
ATOM 1664 O O . ASN A 1 202 ? 15.807 14.652 10.288 1.00 84.44 202 ASN A O 1
ATOM 1668 N N . THR A 1 203 ? 13.814 14.827 9.288 1.00 82.44 203 THR A N 1
ATOM 1669 C CA . THR A 1 203 ? 14.305 14.435 7.962 1.00 82.44 203 THR A CA 1
ATOM 1670 C C . THR A 1 203 ? 14.681 15.656 7.126 1.00 82.44 203 THR A C 1
ATOM 1672 O O . THR A 1 203 ? 13.833 16.465 6.747 1.00 82.44 203 THR A O 1
ATOM 1675 N N . PHE A 1 204 ? 15.962 15.747 6.765 1.00 71.75 204 PHE A N 1
ATOM 1676 C CA . PHE A 1 204 ? 16.513 16.856 5.973 1.00 71.75 204 PHE A CA 1
ATOM 1677 C C . PHE A 1 204 ? 16.543 16.580 4.461 1.00 71.75 204 PHE A C 1
ATOM 1679 O O . PHE A 1 204 ? 16.470 17.505 3.653 1.00 71.75 204 PHE A O 1
ATOM 1686 N N . ALA A 1 205 ? 16.624 15.309 4.053 1.00 73.62 205 ALA A N 1
ATOM 1687 C CA . ALA A 1 205 ? 16.670 14.933 2.642 1.00 73.62 205 ALA A CA 1
ATOM 1688 C C . ALA A 1 205 ? 15.284 15.067 1.989 1.00 73.62 205 ALA A C 1
ATOM 1690 O O . ALA A 1 205 ? 14.354 14.341 2.341 1.00 73.62 205 ALA A O 1
ATOM 1691 N N . GLN A 1 206 ? 15.165 15.956 0.998 1.00 69.12 206 GLN A N 1
ATOM 1692 C CA . GLN A 1 206 ? 13.898 16.286 0.329 1.00 69.12 206 GLN A CA 1
ATOM 1693 C C . GLN A 1 206 ? 13.110 15.068 -0.205 1.00 69.12 206 GLN A C 1
ATOM 1695 O O . GLN A 1 206 ? 11.906 15.003 0.048 1.00 69.12 206 GLN A O 1
ATOM 1700 N N . PRO A 1 207 ? 13.722 14.065 -0.873 1.00 64.19 207 PRO A N 1
ATOM 1701 C CA . PRO A 1 207 ? 12.977 12.897 -1.358 1.00 64.19 207 PRO A CA 1
ATOM 1702 C C . PRO A 1 207 ? 12.365 12.062 -0.226 1.00 64.19 207 PRO A C 1
ATOM 1704 O O . PRO A 1 207 ? 11.203 11.666 -0.302 1.00 64.19 207 PRO A O 1
ATOM 1707 N N . ASN A 1 208 ? 13.116 11.858 0.859 1.00 68.31 208 ASN A N 1
ATOM 1708 C CA . ASN A 1 208 ? 12.633 11.122 2.027 1.00 68.31 208 ASN A CA 1
ATOM 1709 C C . ASN A 1 208 ? 11.552 11.920 2.759 1.00 68.31 208 ASN A C 1
ATOM 1711 O O . ASN A 1 208 ? 10.560 11.355 3.206 1.00 68.31 208 ASN A O 1
ATOM 1715 N N . LYS A 1 209 ? 11.708 13.245 2.825 1.00 76.06 209 LYS A N 1
ATOM 1716 C CA . LYS A 1 209 ? 10.733 14.144 3.440 1.00 76.06 209 LYS A CA 1
ATOM 1717 C C . LYS A 1 209 ? 9.385 14.109 2.716 1.00 76.06 209 LYS A C 1
ATOM 1719 O O . LYS A 1 209 ? 8.360 14.033 3.383 1.00 76.06 209 LYS A O 1
ATOM 1724 N N . ARG A 1 210 ? 9.376 14.087 1.376 1.00 76.12 210 ARG A N 1
ATOM 1725 C CA . ARG A 1 210 ? 8.147 13.925 0.572 1.00 76.12 210 ARG A CA 1
ATOM 1726 C C . ARG A 1 210 ? 7.471 12.578 0.810 1.00 76.12 210 ARG A C 1
ATOM 1728 O O . ARG A 1 210 ? 6.263 12.531 1.003 1.00 76.12 210 ARG A O 1
ATOM 1735 N N . PHE A 1 211 ? 8.249 11.495 0.835 1.00 75.56 211 PHE A N 1
ATOM 1736 C CA . PHE A 1 211 ? 7.707 10.169 1.124 1.00 75.56 211 PHE A CA 1
ATOM 1737 C C . PHE A 1 211 ? 7.057 10.118 2.513 1.00 75.56 211 PHE A C 1
ATOM 1739 O O . PHE A 1 211 ? 5.910 9.699 2.634 1.00 75.56 211 PHE A O 1
ATOM 1746 N N . ILE A 1 212 ? 7.750 10.606 3.548 1.00 80.25 212 ILE A N 1
ATOM 1747 C CA . ILE A 1 212 ? 7.214 10.645 4.916 1.00 80.25 212 ILE A CA 1
ATOM 1748 C C . ILE A 1 212 ? 5.980 11.556 4.992 1.00 80.25 212 ILE A C 1
ATOM 1750 O O . ILE A 1 212 ? 5.020 11.195 5.664 1.00 80.25 212 ILE A O 1
ATOM 1754 N N . ALA A 1 213 ? 5.959 12.687 4.276 1.00 84.00 213 ALA A N 1
ATOM 1755 C CA . ALA A 1 213 ? 4.788 13.564 4.211 1.00 84.00 213 ALA A CA 1
ATOM 1756 C C . ALA A 1 213 ? 3.546 12.826 3.692 1.00 84.00 213 ALA A C 1
ATOM 1758 O O . ALA A 1 213 ? 2.512 12.855 4.351 1.00 84.00 213 ALA A O 1
ATOM 1759 N N . ALA A 1 214 ? 3.671 12.106 2.573 1.00 83.94 214 ALA A N 1
ATOM 1760 C CA . ALA A 1 214 ? 2.568 11.333 2.003 1.00 83.94 214 ALA A CA 1
ATOM 1761 C C . ALA A 1 214 ? 2.085 10.222 2.957 1.00 83.94 214 ALA A C 1
ATOM 1763 O O . ALA A 1 214 ? 0.889 9.970 3.089 1.00 83.94 214 ALA A O 1
ATOM 1764 N N . GLN A 1 215 ? 3.010 9.565 3.668 1.00 84.81 215 GLN A N 1
ATOM 1765 C CA . GLN A 1 215 ? 2.661 8.563 4.680 1.00 84.81 215 GLN A CA 1
ATOM 1766 C C . GLN A 1 215 ? 1.934 9.182 5.883 1.00 84.81 215 GLN A C 1
ATOM 1768 O O . GLN A 1 215 ? 0.946 8.622 6.359 1.00 84.81 215 GLN A O 1
ATOM 1773 N N . LEU A 1 216 ? 2.395 10.342 6.351 1.00 89.00 216 LEU A N 1
ATOM 1774 C CA . LEU A 1 216 ? 1.796 11.081 7.458 1.00 89.00 216 LEU A CA 1
ATOM 1775 C C . LEU A 1 216 ? 0.387 11.571 7.109 1.00 89.00 216 LEU A C 1
ATOM 1777 O O . LEU A 1 216 ? -0.522 11.441 7.926 1.00 89.00 216 LEU A O 1
ATOM 1781 N N . GLU A 1 217 ? 0.199 12.104 5.904 1.00 91.94 217 GLU A N 1
ATOM 1782 C CA . GLU A 1 217 ? -1.103 12.537 5.397 1.00 91.94 217 GLU A CA 1
ATOM 1783 C C . GLU A 1 217 ? -2.093 11.372 5.358 1.00 91.94 217 GLU A C 1
ATOM 1785 O O . GLU A 1 217 ? -3.192 11.481 5.900 1.00 91.94 217 GLU A O 1
ATOM 1790 N N . LYS A 1 218 ? -1.666 10.210 4.851 1.00 88.69 218 LYS A N 1
ATOM 1791 C CA . LYS A 1 218 ? -2.485 8.995 4.863 1.00 88.69 218 LYS A CA 1
ATOM 1792 C C . LYS A 1 218 ? -2.875 8.562 6.280 1.00 88.69 218 LYS A C 1
ATOM 1794 O O . LYS A 1 218 ? -4.032 8.226 6.518 1.00 88.69 218 LYS A O 1
ATOM 1799 N N . SER A 1 219 ? -1.930 8.574 7.224 1.00 91.12 219 SER A N 1
ATOM 1800 C CA . SER A 1 219 ? -2.211 8.251 8.631 1.00 91.12 219 SER A CA 1
ATOM 1801 C C . SER A 1 219 ? -3.217 9.229 9.254 1.00 91.12 219 SER A C 1
ATOM 1803 O O . SER A 1 219 ? -4.085 8.805 10.011 1.00 91.12 219 SER A O 1
ATOM 1805 N N . ARG A 1 220 ? -3.118 10.527 8.934 1.00 94.25 220 ARG A N 1
ATOM 1806 C CA . ARG A 1 220 ? -4.037 11.566 9.428 1.00 94.25 220 ARG A CA 1
ATOM 1807 C C . ARG A 1 220 ? -5.435 11.434 8.837 1.00 94.25 220 ARG A C 1
ATOM 1809 O O . ARG A 1 220 ? -6.398 11.567 9.579 1.00 94.25 220 ARG A O 1
ATOM 1816 N N . ALA A 1 221 ? -5.538 11.150 7.540 1.00 93.69 221 ALA A N 1
ATOM 1817 C CA . ALA A 1 221 ? -6.820 10.951 6.874 1.00 93.69 221 ALA A CA 1
ATOM 1818 C C . ALA A 1 221 ? -7.593 9.774 7.490 1.00 93.69 221 ALA A C 1
ATOM 1820 O O . ALA A 1 221 ? -8.760 9.927 7.832 1.00 93.69 221 ALA A O 1
ATOM 1821 N N . LEU A 1 222 ? -6.922 8.638 7.716 1.00 91.88 222 LEU A N 1
ATOM 1822 C CA . LEU A 1 222 ? -7.529 7.482 8.389 1.00 91.88 222 LEU A CA 1
ATOM 1823 C C . LEU A 1 222 ? -7.921 7.789 9.837 1.00 91.88 222 LEU A C 1
ATOM 1825 O O . LEU A 1 222 ? -8.993 7.392 10.276 1.00 91.88 222 LEU A O 1
ATOM 1829 N N . LEU A 1 223 ? -7.067 8.504 10.576 1.00 94.19 223 LEU A N 1
ATOM 1830 C CA . LEU A 1 223 ? -7.363 8.883 11.957 1.00 94.19 223 LEU A CA 1
ATOM 1831 C C . LEU A 1 223 ? -8.625 9.752 12.029 1.00 94.19 223 LEU A C 1
ATOM 1833 O O . LEU A 1 223 ? -9.520 9.449 12.808 1.00 94.19 223 LEU A O 1
ATOM 1837 N N . ALA A 1 224 ? -8.707 10.780 11.182 1.00 95.00 224 ALA A N 1
ATOM 1838 C CA . ALA A 1 224 ? -9.864 11.665 11.116 1.00 95.00 224 ALA A CA 1
ATOM 1839 C C . ALA A 1 224 ? -11.139 10.911 10.710 1.00 95.00 224 ALA A C 1
ATOM 1841 O O . ALA A 1 224 ? -12.201 11.162 11.272 1.00 95.00 224 ALA A O 1
ATOM 1842 N N . GLN A 1 225 ? -11.029 9.966 9.770 1.00 95.50 225 GLN A N 1
ATOM 1843 C CA . GLN A 1 225 ? -12.143 9.110 9.375 1.00 95.50 225 GLN A CA 1
ATOM 1844 C C . GLN A 1 225 ? -12.666 8.291 10.565 1.00 95.50 225 GLN A C 1
ATOM 1846 O O . GLN A 1 225 ? -13.856 8.343 10.857 1.00 95.50 225 GLN A O 1
ATOM 1851 N N . PHE A 1 226 ? -11.795 7.572 11.277 1.00 95.44 226 PHE A N 1
ATOM 1852 C CA . PHE A 1 226 ? -12.226 6.711 12.385 1.00 95.44 226 PHE A CA 1
ATOM 1853 C C . PHE A 1 226 ? -12.757 7.513 13.577 1.00 95.44 226 PHE A C 1
ATOM 1855 O O . PHE A 1 226 ? -13.727 7.104 14.207 1.00 95.44 226 PHE A O 1
ATOM 1862 N N . GLU A 1 227 ? -12.178 8.680 13.872 1.00 94.69 227 GLU A N 1
ATOM 1863 C CA . GLU A 1 227 ? -12.706 9.578 14.906 1.00 94.69 227 GLU A CA 1
ATOM 1864 C C . GLU A 1 227 ? -14.113 10.093 14.553 1.00 94.69 227 GLU A C 1
ATOM 1866 O O . GLU A 1 227 ? -14.969 10.179 15.434 1.00 94.69 227 GLU A O 1
ATOM 1871 N N . ALA A 1 228 ? -14.379 10.378 13.274 1.00 94.75 228 ALA A N 1
ATOM 1872 C CA . ALA A 1 228 ? -15.710 10.764 12.810 1.00 94.75 228 ALA A CA 1
ATOM 1873 C C . ALA A 1 228 ? -16.720 9.608 12.902 1.00 94.75 228 ALA A C 1
ATOM 1875 O O . ALA A 1 228 ? -17.852 9.829 13.328 1.00 94.75 228 ALA A O 1
ATOM 1876 N N . GLU A 1 229 ? -16.318 8.382 12.555 1.00 93.50 229 GLU A N 1
ATOM 1877 C CA . GLU A 1 229 ? -17.171 7.189 12.675 1.00 93.50 229 GLU A CA 1
ATOM 1878 C C . GLU A 1 229 ? -17.565 6.914 14.139 1.00 93.50 229 GLU A C 1
ATOM 1880 O O . GLU A 1 229 ? -18.734 6.647 14.418 1.00 93.50 229 GLU A O 1
ATOM 1885 N N . ILE A 1 230 ? -16.632 7.064 15.089 1.00 92.81 230 ILE A N 1
ATOM 1886 C CA . ILE A 1 230 ? -16.923 6.949 16.530 1.00 92.81 230 ILE A CA 1
ATOM 1887 C C . ILE A 1 230 ? -17.926 8.023 16.973 1.00 92.81 230 ILE A C 1
ATOM 1889 O O . ILE A 1 230 ? -18.882 7.719 17.686 1.00 92.81 230 ILE A O 1
ATOM 1893 N N . ALA A 1 231 ? -17.729 9.278 16.553 1.00 93.38 231 ALA A N 1
ATOM 1894 C CA . ALA A 1 231 ? -18.628 10.373 16.914 1.00 93.38 231 ALA A CA 1
ATOM 1895 C C . ALA A 1 231 ? -20.056 10.136 16.390 1.00 93.38 231 ALA A C 1
ATOM 1897 O O . ALA A 1 231 ? -21.016 10.273 17.144 1.00 93.38 231 ALA A O 1
ATOM 1898 N N . GLN A 1 232 ? -20.191 9.697 15.136 1.00 92.62 232 GLN A N 1
ATOM 1899 C CA . GLN A 1 232 ? -21.488 9.363 14.538 1.00 92.62 232 GLN A CA 1
ATOM 1900 C C . GLN A 1 232 ? -22.177 8.195 15.254 1.00 92.62 232 GLN A C 1
ATOM 1902 O O . GLN A 1 232 ? -23.387 8.234 15.470 1.00 92.62 232 GLN A O 1
ATOM 1907 N N . ALA A 1 233 ? -21.425 7.164 15.649 1.00 89.25 233 ALA A N 1
ATOM 1908 C CA . ALA A 1 233 ? -21.972 6.041 16.405 1.00 89.25 233 ALA A CA 1
ATOM 1909 C C . ALA A 1 233 ? -22.468 6.466 17.798 1.00 89.25 233 ALA A C 1
ATOM 1911 O O . ALA A 1 233 ? -23.499 5.976 18.256 1.00 89.25 233 ALA A O 1
ATOM 1912 N N . ALA A 1 234 ? -21.767 7.397 18.453 1.00 90.31 234 ALA A N 1
ATOM 1913 C CA . ALA A 1 234 ? -22.178 7.948 19.742 1.00 90.31 234 ALA A CA 1
ATOM 1914 C C . ALA A 1 234 ? -23.459 8.792 19.634 1.00 90.31 234 ALA A C 1
ATOM 1916 O O . ALA A 1 234 ? -24.340 8.655 20.478 1.00 90.31 234 ALA A O 1
ATOM 1917 N N . GLU A 1 235 ? -23.588 9.612 18.585 1.00 91.25 235 GLU A N 1
ATOM 1918 C CA . GLU A 1 235 ? -24.804 10.392 18.301 1.00 91.25 235 GLU A CA 1
ATOM 1919 C C . GLU A 1 235 ? -26.001 9.499 17.948 1.00 91.25 235 GLU A C 1
ATOM 1921 O O . GLU A 1 235 ? -27.123 9.770 18.360 1.00 91.25 235 GLU A O 1
ATOM 1926 N N . ALA A 1 236 ? -25.785 8.402 17.218 1.00 88.44 236 ALA A N 1
ATOM 1927 C CA . ALA A 1 236 ? -26.853 7.457 16.888 1.00 88.44 236 ALA A CA 1
ATOM 1928 C C . ALA A 1 236 ? -27.358 6.654 18.105 1.00 88.44 236 ALA A C 1
ATOM 1930 O O . ALA A 1 236 ? -28.442 6.071 18.050 1.00 88.44 236 ALA A O 1
ATOM 1931 N N . ALA A 1 237 ? -26.567 6.588 19.180 1.00 82.06 237 ALA A N 1
ATOM 1932 C CA . ALA A 1 237 ? -26.900 5.886 20.416 1.00 82.06 237 ALA A CA 1
ATOM 1933 C C . ALA A 1 237 ? -27.554 6.786 21.486 1.00 82.06 237 ALA A C 1
ATOM 1935 O O . ALA A 1 237 ? -27.991 6.261 22.515 1.00 82.06 237 ALA A O 1
ATOM 1936 N N . SER A 1 238 ? -27.601 8.106 21.264 1.00 71.56 238 SER A N 1
ATOM 1937 C CA . SER A 1 238 ? -28.235 9.107 22.141 1.00 71.56 238 SER A CA 1
ATOM 1938 C C . SER A 1 238 ? -29.656 9.445 21.711 1.00 71.56 238 SER A C 1
ATOM 1940 O O . SER A 1 238 ? -30.516 9.575 22.610 1.00 71.56 238 SER A O 1
#

Organism: NCBI:txid442870